Protein AF-A0A2U1T893-F1 (afdb_monomer_lite)

Secondary structure (DSSP, 8-state):
----GGGS-HHHHHHHHHHHHHHHHHHHHHHHHHHHHH---SSHHHHHHHHHHGGGSHHHHHHHHHHHHHHHHHIIIIIHHH----HHHHHHHHHHHHHHHHHHHHHHHHHHSTT-GGG--STHHHHTHHHHHHHHHHHHH-HHHHHHHHHHHHHHHHHHHHHHHHHHHHH-SS-HHHHHB------HHHHHHHHHHHHHHHHHHHHSGGGGGT---SSSSHHHHHHHGGG-HHHHHHHHHHHHHHHHHHHHHHHHS---HHHHHHHHHHHHHHHHHHHHHHHHHHH--PBPHHHHHHHHHHHHHHHHHHHHH-HHHHHHHHHHHHHHHHHHHHHHHHTTS-----

Foldseek 3Di:
DLDQLQPDDLVRNLLLLLLLLQLLLLQLVVQVVCCVVPVAHQLHSRLSSLLLSCVSPVVLSVLLQVLLVVLLCCCVVPVVVVDDDDLVVLLLSLLLSQLVSLVVVVVCCVVPPPPPPSSQPQSLLVSSRSSSSNNSSCVPPNDCSNVVCSVPSSVVSSVVSNVVSVVCVVVDVDRLSSQAADADDAPSVLSSVLQSLLLVLQCCCCVNPVVVVNAHALDSRLLSVCQQCVVPPLLNVLLVVLLCVLLVVLLVVCVVDPDDDSSSLSSSLVSLQVSSSVSSVVSCVVPVDHDHSSNVSVSSNSSSSNSVCCVPPNCVRHVVSNVSSNVSSNVVSCVVCVVVPDDRHD

Structure (mmCIF, N/CA/C/O backbone):
data_AF-A0A2U1T893-F1
#
_entry.id   AF-A0A2U1T893-F1
#
loop_
_atom_site.group_PDB
_atom_site.id
_atom_site.type_symbol
_atom_site.label_atom_id
_atom_site.label_alt_id
_atom_site.label_comp_id
_atom_site.label_asym_id
_atom_site.label_entity_id
_atom_site.label_seq_id
_atom_site.pdbx_PDB_ins_code
_atom_site.Cartn_x
_atom_site.Cartn_y
_atom_site.Cartn_z
_atom_site.occupancy
_atom_site.B_iso_or_equiv
_atom_site.auth_seq_id
_atom_site.auth_comp_id
_atom_site.auth_asym_id
_atom_site.auth_atom_id
_atom_site.pdbx_PDB_model_num
ATOM 1 N N . MET A 1 1 ? 3.110 20.031 -15.550 1.00 35.84 1 MET A N 1
ATOM 2 C CA . MET A 1 1 ? 3.215 19.169 -16.741 1.00 35.84 1 MET A CA 1
ATOM 3 C C . MET A 1 1 ? 2.897 17.770 -16.254 1.00 35.84 1 MET A C 1
ATOM 5 O O . MET A 1 1 ? 3.671 17.250 -15.463 1.00 35.84 1 MET A O 1
ATOM 9 N N . ILE A 1 2 ? 1.697 17.259 -16.534 1.00 46.16 2 ILE A N 1
ATOM 10 C CA . ILE A 1 2 ? 1.310 15.922 -16.075 1.00 46.16 2 ILE A CA 1
ATOM 11 C C . ILE A 1 2 ? 1.803 14.967 -17.154 1.00 46.16 2 ILE A C 1
ATOM 13 O O . ILE A 1 2 ? 1.270 14.978 -18.256 1.00 46.16 2 ILE A O 1
ATOM 17 N N . VAL A 1 3 ? 2.904 14.273 -16.882 1.00 54.03 3 VAL A N 1
ATOM 18 C CA . VAL A 1 3 ? 3.525 13.376 -17.857 1.00 54.03 3 VAL A CA 1
ATOM 19 C C . VAL A 1 3 ? 2.802 12.040 -17.784 1.00 54.03 3 VAL A C 1
ATOM 21 O O . VAL A 1 3 ? 2.715 11.456 -16.702 1.00 54.03 3 VAL A O 1
ATOM 24 N N . ASN A 1 4 ? 2.261 11.582 -18.911 1.00 63.16 4 ASN A N 1
ATOM 25 C CA . ASN A 1 4 ? 1.720 10.238 -19.017 1.00 63.16 4 ASN A CA 1
ATOM 26 C C . ASN A 1 4 ? 2.896 9.244 -18.952 1.00 63.16 4 ASN A C 1
ATOM 28 O O . ASN A 1 4 ? 3.805 9.340 -19.780 1.00 63.16 4 ASN A O 1
ATOM 32 N N . PRO A 1 5 ? 2.929 8.304 -17.991 1.00 60.44 5 PRO A N 1
ATOM 33 C CA . PRO A 1 5 ? 4.044 7.373 -17.872 1.00 60.44 5 PRO A CA 1
ATOM 34 C C . PRO A 1 5 ? 4.216 6.455 -19.089 1.00 60.44 5 PRO A C 1
ATOM 36 O O . PRO A 1 5 ? 5.311 5.937 -19.287 1.00 60.44 5 PRO A O 1
ATOM 39 N N . ALA A 1 6 ? 3.184 6.300 -19.926 1.00 62.31 6 ALA A N 1
ATOM 40 C CA . ALA A 1 6 ? 3.270 5.576 -21.194 1.00 62.31 6 ALA A CA 1
ATOM 41 C C . ALA A 1 6 ? 4.073 6.317 -22.285 1.00 62.31 6 ALA A C 1
ATOM 43 O O . ALA A 1 6 ? 4.444 5.708 -23.283 1.00 62.31 6 ALA A O 1
ATOM 44 N N . GLU A 1 7 ? 4.347 7.613 -22.108 1.00 68.50 7 GLU A N 1
ATOM 45 C CA . GLU A 1 7 ? 5.098 8.450 -23.059 1.00 68.50 7 GLU A CA 1
ATOM 46 C C . GLU A 1 7 ? 6.558 8.685 -22.626 1.00 68.50 7 GLU A C 1
ATOM 48 O O . GLU A 1 7 ? 7.309 9.388 -23.304 1.00 68.50 7 GLU A O 1
ATOM 53 N N . LEU A 1 8 ? 6.973 8.121 -21.486 1.00 73.31 8 LEU A N 1
ATOM 54 C CA . LEU A 1 8 ? 8.327 8.277 -20.954 1.00 73.31 8 LEU A CA 1
ATOM 55 C C . LEU A 1 8 ? 9.337 7.445 -21.754 1.00 73.31 8 LEU A C 1
ATOM 57 O O . LEU A 1 8 ? 9.075 6.293 -22.103 1.00 73.31 8 LEU A O 1
ATOM 61 N N . SER A 1 9 ? 10.537 7.991 -21.983 1.00 78.94 9 SER A N 1
ATOM 62 C CA . SER A 1 9 ? 11.650 7.181 -22.497 1.00 78.94 9 SER A CA 1
ATOM 63 C C . SER A 1 9 ? 12.040 6.095 -21.479 1.00 78.94 9 SER A C 1
ATOM 65 O O . SER A 1 9 ? 11.850 6.310 -20.279 1.00 78.94 9 SER A O 1
ATOM 67 N N . PRO A 1 10 ? 12.652 4.966 -21.892 1.00 78.25 10 PRO A N 1
ATOM 68 C CA . PRO A 1 10 ? 13.025 3.883 -20.969 1.00 78.25 10 PRO A CA 1
ATOM 69 C C . PRO A 1 10 ? 13.832 4.355 -19.749 1.00 78.25 10 PRO A C 1
ATOM 71 O O . PRO A 1 10 ? 13.540 3.974 -18.620 1.00 78.25 10 PRO A O 1
ATOM 74 N N . SER A 1 11 ? 14.773 5.281 -19.950 1.00 80.12 11 SER A N 1
ATOM 75 C CA . SER A 1 11 ? 15.561 5.892 -18.870 1.00 80.12 11 SER A CA 1
ATOM 76 C C . SER A 1 11 ? 14.739 6.774 -17.923 1.00 80.12 11 SER A C 1
ATOM 78 O O . SER A 1 11 ? 14.929 6.752 -16.707 1.00 80.12 11 SER A O 1
ATOM 80 N N . GLN A 1 12 ? 13.787 7.545 -18.455 1.00 83.19 12 GLN A N 1
ATOM 81 C CA . GLN A 1 12 ? 12.889 8.365 -17.642 1.00 83.19 12 GLN A CA 1
ATOM 82 C C . GLN A 1 12 ? 11.895 7.498 -16.861 1.00 83.19 12 GLN A C 1
ATOM 84 O O . GLN A 1 12 ? 11.561 7.821 -15.720 1.00 83.19 12 GLN A O 1
ATOM 89 N N . TYR A 1 13 ? 11.448 6.391 -17.454 1.00 82.81 13 TYR A N 1
ATOM 90 C CA . TYR A 1 13 ? 10.587 5.415 -16.798 1.00 82.81 13 TYR A CA 1
ATOM 91 C C . TYR A 1 13 ? 11.327 4.673 -15.678 1.00 82.81 13 TYR A C 1
ATOM 93 O O . TYR A 1 13 ? 10.812 4.595 -14.563 1.00 82.81 13 TYR A O 1
ATOM 101 N N . GLY A 1 14 ? 12.566 4.228 -15.920 1.00 84.50 14 GLY A N 1
ATOM 102 C CA . GLY A 1 14 ? 13.425 3.633 -14.893 1.00 84.50 14 GLY A CA 1
ATOM 103 C C . GLY A 1 14 ? 13.607 4.562 -13.688 1.00 84.50 14 GLY A C 1
ATOM 104 O O . GLY A 1 14 ? 13.336 4.165 -12.553 1.00 84.50 14 GLY A O 1
ATOM 105 N N . PHE A 1 15 ? 13.933 5.837 -13.935 1.00 87.62 15 PHE A N 1
ATOM 106 C CA . PHE A 1 15 ? 14.014 6.855 -12.880 1.00 87.62 15 PHE A CA 1
ATOM 107 C C . PHE A 1 15 ? 12.692 7.016 -12.113 1.00 87.62 15 PHE A C 1
ATOM 109 O O . PHE A 1 15 ? 12.684 7.106 -10.884 1.00 87.62 15 PHE A O 1
ATOM 116 N N . PHE A 1 16 ? 11.561 7.049 -12.823 1.00 86.25 16 PHE A N 1
ATOM 117 C CA . PHE A 1 16 ? 10.240 7.170 -12.211 1.00 86.25 16 PHE A CA 1
ATOM 118 C C . PHE A 1 16 ? 9.927 5.988 -11.281 1.00 86.25 16 PHE A C 1
ATOM 120 O O . PHE A 1 16 ? 9.479 6.197 -10.151 1.00 86.25 16 PHE A O 1
ATOM 127 N N . VAL A 1 17 ? 10.213 4.758 -11.709 1.00 86.69 17 VAL A N 1
ATOM 128 C CA . VAL A 1 17 ? 9.981 3.544 -10.911 1.00 86.69 17 VAL A CA 1
ATOM 129 C C . VAL A 1 17 ? 10.897 3.493 -9.683 1.00 86.69 17 VAL A C 1
ATOM 131 O O . VAL A 1 17 ? 10.440 3.166 -8.583 1.00 86.69 17 VAL A O 1
ATOM 134 N N . GLU A 1 18 ? 12.171 3.864 -9.819 1.00 89.25 18 GLU A N 1
ATOM 135 C CA . GLU A 1 18 ? 13.095 3.980 -8.680 1.00 89.25 18 GLU A CA 1
ATOM 136 C C . GLU A 1 18 ? 12.627 5.028 -7.671 1.00 89.25 18 GLU A C 1
ATOM 138 O O . GLU A 1 18 ? 12.637 4.779 -6.459 1.00 89.25 18 GLU A O 1
ATOM 143 N N . TYR A 1 19 ? 12.152 6.172 -8.166 1.00 90.56 19 TYR A N 1
ATOM 144 C CA . TYR A 1 19 ? 11.556 7.206 -7.334 1.00 90.56 19 TYR A CA 1
ATOM 145 C C . TYR A 1 19 ? 10.337 6.676 -6.569 1.00 90.56 19 TYR A C 1
ATOM 147 O O . TYR A 1 19 ? 10.262 6.891 -5.358 1.00 90.56 19 TYR A O 1
ATOM 155 N N . LEU A 1 20 ? 9.415 5.951 -7.217 1.00 89.56 20 LEU A N 1
ATOM 156 C CA . LEU A 1 20 ? 8.226 5.397 -6.555 1.00 89.56 20 LEU A CA 1
ATOM 157 C C . LEU A 1 20 ? 8.596 4.457 -5.399 1.00 89.56 20 LEU A C 1
ATOM 159 O O . LEU A 1 20 ? 8.091 4.623 -4.283 1.00 89.56 20 LEU A O 1
ATOM 163 N N . HIS A 1 21 ? 9.495 3.498 -5.643 1.00 91.19 21 HIS A N 1
ATOM 164 C CA . HIS A 1 21 ? 9.940 2.550 -4.618 1.00 91.19 21 HIS A CA 1
ATOM 165 C C . HIS A 1 21 ? 10.684 3.260 -3.476 1.00 91.19 21 HIS A C 1
ATOM 167 O O . HIS A 1 21 ? 10.410 3.004 -2.299 1.00 91.19 21 HIS A O 1
ATOM 173 N N . THR A 1 22 ? 11.572 4.200 -3.805 1.00 93.06 22 THR A N 1
ATOM 174 C CA . THR A 1 22 ? 12.353 4.958 -2.816 1.00 93.06 22 THR A CA 1
ATOM 175 C C . THR A 1 22 ? 11.458 5.865 -1.973 1.00 93.06 22 THR A C 1
ATOM 177 O O . THR A 1 22 ? 11.576 5.879 -0.745 1.00 93.06 22 THR A O 1
ATOM 180 N N . ALA A 1 23 ? 10.523 6.583 -2.603 1.00 93.50 23 ALA A N 1
ATOM 181 C CA . ALA A 1 23 ? 9.548 7.440 -1.931 1.00 93.50 23 ALA A CA 1
ATOM 182 C C . ALA A 1 23 ? 8.687 6.635 -0.969 1.00 93.50 23 ALA A C 1
ATOM 184 O O . ALA A 1 23 ? 8.543 7.019 0.193 1.00 93.50 23 ALA A O 1
ATOM 185 N N . PHE A 1 24 ? 8.186 5.485 -1.417 1.00 93.50 24 PHE A N 1
ATOM 186 C CA . PHE A 1 24 ? 7.403 4.600 -0.575 1.00 93.50 24 PHE A CA 1
ATOM 187 C C . PHE A 1 24 ? 8.192 4.108 0.646 1.00 93.50 24 PHE A C 1
ATOM 189 O O . PHE A 1 24 ? 7.724 4.263 1.778 1.00 93.50 24 PHE A O 1
ATOM 196 N N . LEU A 1 25 ? 9.388 3.542 0.447 1.00 94.94 25 LEU A N 1
ATOM 197 C CA . LEU A 1 25 ? 10.199 2.985 1.535 1.00 94.94 25 LEU A CA 1
ATOM 198 C C . LEU A 1 25 ? 10.610 4.057 2.548 1.00 94.94 25 LEU A C 1
ATOM 200 O O . LEU A 1 25 ? 10.455 3.861 3.760 1.00 94.94 25 LEU A O 1
ATOM 204 N N . LEU A 1 26 ? 11.077 5.211 2.063 1.00 96.25 26 LEU A N 1
ATOM 205 C CA . LEU A 1 26 ? 11.479 6.327 2.914 1.00 96.25 26 LEU A CA 1
ATOM 206 C C . LEU A 1 26 ? 10.290 6.867 3.719 1.00 96.25 26 LEU A C 1
ATOM 208 O O . LEU A 1 26 ? 10.409 7.104 4.922 1.00 96.25 26 LEU A O 1
ATOM 212 N N . ALA A 1 27 ? 9.121 7.001 3.094 1.00 95.38 27 ALA A N 1
ATOM 213 C CA . ALA A 1 27 ? 7.900 7.436 3.763 1.00 95.38 27 ALA A CA 1
ATOM 214 C C . ALA A 1 27 ? 7.382 6.420 4.792 1.00 95.38 27 ALA A C 1
ATOM 216 O O . ALA A 1 27 ? 6.948 6.825 5.874 1.00 95.38 27 ALA A O 1
ATOM 217 N N . VAL A 1 28 ? 7.462 5.112 4.517 1.00 94.50 28 VAL A N 1
ATOM 218 C CA . VAL A 1 28 ? 7.137 4.062 5.501 1.00 94.50 28 VAL A CA 1
ATOM 219 C C . VAL A 1 28 ? 8.072 4.154 6.710 1.00 94.50 28 VAL A C 1
ATOM 221 O O . VAL A 1 28 ? 7.603 4.054 7.850 1.00 94.50 28 VAL A O 1
ATOM 224 N N . LEU A 1 29 ? 9.366 4.403 6.485 1.00 95.50 29 LEU A N 1
ATOM 225 C CA . LEU A 1 29 ? 10.358 4.574 7.548 1.00 95.50 29 LEU A CA 1
ATOM 226 C C . LEU A 1 29 ? 10.121 5.855 8.363 1.00 95.50 29 LEU A C 1
ATOM 228 O O . LEU A 1 29 ? 10.123 5.810 9.593 1.00 95.50 29 LEU A O 1
ATOM 232 N N . ILE A 1 30 ? 9.848 6.990 7.717 1.00 95.69 30 ILE A N 1
ATOM 233 C CA . ILE A 1 30 ? 9.482 8.240 8.405 1.00 95.69 30 ILE A CA 1
ATOM 234 C C . ILE A 1 30 ? 8.186 8.040 9.207 1.00 95.69 30 ILE A C 1
ATOM 236 O O . ILE A 1 30 ? 8.117 8.409 10.382 1.00 95.69 30 ILE A O 1
ATOM 240 N N . GLY A 1 31 ? 7.191 7.382 8.604 1.00 94.62 31 GLY A N 1
ATOM 241 C CA . GLY A 1 31 ? 5.944 6.948 9.236 1.00 94.62 31 GLY A CA 1
ATOM 242 C C . GLY A 1 31 ? 6.160 6.150 10.507 1.00 94.62 31 GLY A C 1
ATOM 243 O O . GLY A 1 31 ? 5.548 6.419 11.546 1.00 94.62 31 GLY A O 1
ATOM 244 N N . TYR A 1 32 ? 7.074 5.194 10.436 1.00 94.50 32 TYR A N 1
ATOM 245 C CA . TYR A 1 32 ? 7.470 4.387 11.571 1.00 94.50 32 TYR A CA 1
ATOM 246 C C . TYR A 1 32 ? 8.141 5.191 12.680 1.00 94.50 32 TYR A C 1
ATOM 248 O O . TYR A 1 32 ? 7.717 5.117 13.835 1.00 94.50 32 TYR A O 1
ATOM 256 N N . LEU A 1 33 ? 9.181 5.955 12.341 1.00 94.50 33 LEU A N 1
ATOM 257 C CA . LEU A 1 33 ? 9.960 6.719 13.312 1.00 94.50 33 LEU A CA 1
ATOM 258 C C . LEU A 1 33 ? 9.081 7.746 14.028 1.00 94.50 33 LEU A C 1
ATOM 260 O O . LEU A 1 33 ? 9.185 7.911 15.247 1.00 94.50 33 LEU A O 1
ATOM 264 N N . TYR A 1 34 ? 8.168 8.383 13.292 1.00 95.06 34 TYR A N 1
ATOM 265 C CA . TYR A 1 34 ? 7.173 9.279 13.864 1.00 95.06 34 TYR A CA 1
ATOM 266 C C . TYR A 1 34 ? 6.244 8.550 14.839 1.00 95.06 34 TYR A C 1
ATOM 268 O O . TYR A 1 34 ? 6.063 9.009 15.971 1.00 95.06 34 TYR A O 1
ATOM 276 N N . PHE A 1 35 ? 5.705 7.390 14.448 1.00 93.75 35 PHE A N 1
ATOM 277 C CA . PHE A 1 35 ? 4.857 6.586 15.326 1.00 93.75 35 PHE A CA 1
ATOM 278 C C . PHE A 1 35 ? 5.594 6.136 16.591 1.00 93.75 35 PHE A C 1
ATOM 280 O O . PHE A 1 35 ? 5.021 6.190 17.675 1.00 93.75 35 PHE A O 1
ATOM 287 N N . ARG A 1 36 ? 6.860 5.727 16.482 1.00 92.50 36 ARG A N 1
ATOM 288 C CA . ARG A 1 36 ? 7.647 5.275 17.636 1.00 92.50 36 ARG A CA 1
ATOM 289 C C . ARG A 1 36 ? 7.859 6.386 18.668 1.00 92.50 36 ARG A C 1
ATOM 291 O O . ARG A 1 36 ? 7.957 6.090 19.852 1.00 92.50 36 ARG A O 1
ATOM 298 N N . ARG A 1 37 ? 7.917 7.648 18.231 1.00 93.75 37 ARG A N 1
ATOM 299 C CA . ARG A 1 37 ? 8.089 8.811 19.118 1.00 93.75 37 ARG A CA 1
ATOM 300 C C . ARG A 1 37 ? 6.780 9.370 19.664 1.00 93.75 37 ARG A C 1
ATOM 302 O O . ARG A 1 37 ? 6.744 9.825 20.798 1.00 93.75 37 ARG A O 1
ATOM 309 N N . THR A 1 38 ? 5.728 9.391 18.851 1.00 92.69 38 THR A N 1
ATOM 310 C CA . THR A 1 38 ? 4.484 10.116 19.174 1.00 92.69 38 THR A CA 1
ATOM 311 C C . THR A 1 38 ? 3.302 9.204 19.478 1.00 92.69 38 THR A C 1
ATOM 313 O O . THR A 1 38 ? 2.263 9.682 19.923 1.00 92.69 38 THR A O 1
ATOM 316 N N . HIS A 1 39 ? 3.423 7.904 19.198 1.00 90.50 39 HIS A N 1
ATOM 317 C CA . HIS A 1 39 ? 2.334 6.922 19.192 1.00 90.50 39 HIS A CA 1
ATOM 318 C C . HIS A 1 39 ? 1.155 7.275 18.265 1.00 90.50 39 HIS A C 1
ATOM 320 O O . HIS A 1 39 ? 0.125 6.598 18.277 1.00 90.50 39 HIS A O 1
ATOM 326 N N . VAL A 1 40 ? 1.316 8.277 17.395 1.00 90.69 40 VAL A N 1
ATOM 327 C CA . VAL A 1 40 ? 0.326 8.704 16.402 1.00 90.69 40 VAL A CA 1
ATOM 328 C C . VAL A 1 40 ? 0.622 8.035 15.063 1.00 90.69 40 VAL A C 1
ATOM 330 O O . VAL A 1 40 ? 1.768 7.935 14.629 1.00 90.69 40 VAL A O 1
ATOM 333 N N . SER A 1 41 ? -0.422 7.534 14.402 1.00 89.31 41 SER A N 1
ATOM 334 C CA . SER A 1 41 ? -0.301 6.732 13.183 1.00 89.31 41 SER A CA 1
ATOM 335 C C . SER A 1 41 ? -1.137 7.320 12.052 1.00 89.31 41 SER A C 1
ATOM 337 O O . SER A 1 41 ? -2.317 6.971 11.927 1.00 89.31 41 SER A O 1
ATOM 339 N N . PRO A 1 42 ? -0.578 8.209 11.221 1.00 87.44 42 PRO A N 1
ATOM 340 C CA . PRO A 1 42 ? -1.338 8.873 10.171 1.00 87.44 42 PRO A CA 1
ATOM 341 C C . PRO A 1 42 ? -1.678 7.917 9.014 1.00 87.44 42 PRO A C 1
ATOM 343 O O . PRO A 1 42 ? -0.844 7.655 8.161 1.00 87.44 42 PRO A O 1
ATOM 346 N N . GLY A 1 43 ? -2.876 7.321 9.022 1.00 79.12 43 GLY A N 1
ATOM 347 C CA . GLY A 1 43 ? -3.300 6.307 8.042 1.00 79.12 43 GLY A CA 1
ATOM 348 C C . GLY A 1 43 ? -2.523 4.982 8.089 1.00 79.12 43 GLY A C 1
ATOM 349 O O . GLY A 1 43 ? -2.685 4.141 7.215 1.00 79.12 43 GLY A O 1
ATOM 350 N N . GLY A 1 44 ? -1.665 4.779 9.094 1.00 84.75 44 GLY A N 1
ATOM 351 C CA . GLY A 1 44 ? -0.683 3.687 9.088 1.00 84.75 44 GLY A CA 1
ATOM 352 C C . GLY A 1 44 ? 0.563 4.037 8.269 1.00 84.75 44 GLY A C 1
ATOM 353 O O . GLY A 1 44 ? 0.532 4.932 7.433 1.00 84.75 44 GLY A O 1
ATOM 354 N N . SER A 1 45 ? 1.676 3.332 8.500 1.00 86.50 45 SER A N 1
ATOM 355 C CA . SER A 1 45 ? 2.939 3.624 7.798 1.00 86.50 45 SER A CA 1
AT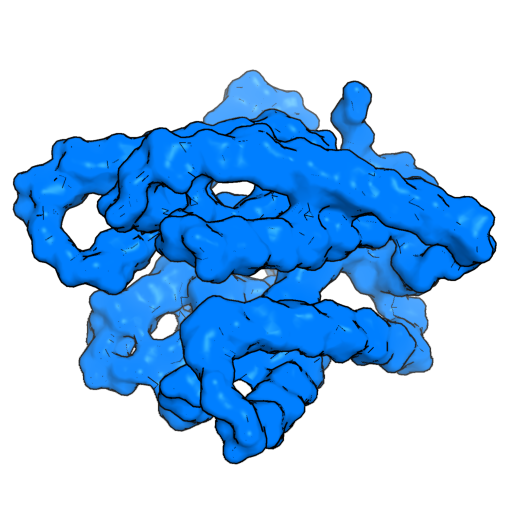OM 356 C C . SER A 1 45 ? 2.810 3.475 6.275 1.00 86.50 45 SER A C 1
ATOM 358 O O . SER A 1 45 ? 3.448 4.215 5.536 1.00 86.50 45 SER A O 1
ATOM 360 N N . LEU A 1 46 ? 1.929 2.578 5.811 1.00 90.06 46 LEU A N 1
ATOM 361 C CA . LEU A 1 46 ? 1.639 2.385 4.389 1.00 90.06 46 LEU A CA 1
ATOM 362 C C . LEU A 1 46 ? 0.978 3.602 3.740 1.00 90.06 46 LEU A C 1
ATOM 364 O O . LEU A 1 46 ? 1.349 3.947 2.627 1.00 90.06 46 LEU A O 1
ATOM 368 N N . ALA A 1 47 ? 0.016 4.256 4.402 1.00 91.25 47 ALA A N 1
ATOM 369 C CA . ALA A 1 47 ? -0.674 5.401 3.804 1.00 91.25 47 ALA A CA 1
ATOM 370 C C . ALA A 1 47 ? 0.301 6.541 3.501 1.00 91.25 47 ALA A C 1
ATOM 372 O O . ALA A 1 47 ? 0.246 7.109 2.417 1.00 91.25 47 ALA A O 1
ATOM 373 N N . VAL A 1 48 ? 1.235 6.825 4.417 1.00 93.62 48 VAL A N 1
ATOM 374 C CA . VAL A 1 48 ? 2.311 7.799 4.169 1.00 93.62 48 VAL A CA 1
ATOM 375 C C . VAL A 1 48 ? 3.161 7.359 2.973 1.00 93.62 48 VAL A C 1
ATOM 377 O O . VAL A 1 48 ? 3.416 8.171 2.091 1.00 93.62 48 VAL A O 1
ATOM 380 N N . GLY A 1 49 ? 3.526 6.072 2.921 1.00 92.38 49 GLY A N 1
ATOM 381 C CA . GLY A 1 49 ? 4.212 5.431 1.795 1.00 92.38 49 GLY A CA 1
ATOM 382 C C . GLY A 1 49 ? 3.578 5.745 0.444 1.00 92.38 49 GLY A C 1
ATOM 383 O O . GLY A 1 49 ? 4.201 6.345 -0.429 1.00 92.38 49 GLY A O 1
ATOM 384 N N . TYR A 1 50 ? 2.311 5.371 0.294 1.00 90.50 50 TYR A N 1
ATOM 385 C CA . TYR A 1 50 ? 1.586 5.506 -0.967 1.00 90.50 50 TYR A CA 1
ATOM 386 C C . TYR A 1 50 ? 1.272 6.953 -1.339 1.00 90.50 50 TYR A C 1
ATOM 388 O O . TYR A 1 50 ? 1.369 7.306 -2.509 1.00 90.50 50 TYR A O 1
ATOM 396 N N . LEU A 1 51 ? 0.935 7.807 -0.368 1.00 91.75 51 LEU A N 1
ATOM 397 C CA . LEU A 1 51 ? 0.689 9.226 -0.643 1.00 91.75 51 LEU A CA 1
ATOM 398 C C . LEU A 1 51 ? 1.979 9.960 -1.029 1.00 91.75 51 LEU A C 1
ATOM 400 O O . LEU A 1 51 ? 1.923 10.889 -1.826 1.00 91.75 51 LEU A O 1
ATOM 404 N N . SER A 1 52 ? 3.132 9.543 -0.494 1.00 92.38 52 SER A N 1
ATOM 405 C CA . SER A 1 52 ? 4.433 10.079 -0.901 1.00 92.38 52 SER A CA 1
ATOM 406 C C . SER A 1 52 ? 4.825 9.626 -2.302 1.00 92.38 52 SER A C 1
ATOM 408 O O . SER A 1 52 ? 5.201 10.467 -3.110 1.00 92.38 52 SER A O 1
ATOM 410 N N . ALA A 1 53 ? 4.698 8.334 -2.615 1.00 89.38 53 ALA A N 1
ATOM 411 C CA . ALA A 1 53 ? 4.949 7.831 -3.967 1.00 89.38 53 ALA A CA 1
ATOM 412 C C . ALA A 1 53 ? 3.991 8.467 -4.993 1.00 89.38 53 ALA A C 1
ATOM 414 O O . ALA A 1 53 ? 4.383 8.803 -6.106 1.00 89.38 53 ALA A O 1
ATOM 415 N N . GLY A 1 54 ? 2.741 8.713 -4.594 1.00 86.12 54 GLY A N 1
ATOM 416 C CA . GLY A 1 54 ? 1.739 9.369 -5.428 1.00 86.12 54 GLY A CA 1
ATOM 417 C C . GLY A 1 54 ? 1.851 10.883 -5.538 1.00 86.12 54 GLY A C 1
ATOM 418 O O . GLY A 1 54 ? 1.090 11.463 -6.309 1.00 86.12 54 GLY A O 1
ATOM 419 N N . LEU A 1 55 ? 2.776 11.543 -4.830 1.00 87.94 55 LEU A N 1
ATOM 420 C CA . LEU A 1 55 ? 2.889 13.007 -4.869 1.00 87.94 55 LEU A CA 1
ATOM 421 C C . LEU A 1 55 ? 3.338 13.537 -6.240 1.00 87.94 55 LEU A C 1
ATOM 423 O O . LEU A 1 55 ? 3.126 14.711 -6.533 1.00 87.94 55 LEU A O 1
ATOM 427 N N . PHE A 1 56 ? 3.860 12.663 -7.106 1.00 79.50 56 PHE A N 1
ATOM 428 C CA . PHE A 1 56 ? 4.054 12.948 -8.530 1.00 79.50 56 PHE A CA 1
ATOM 429 C C . PHE A 1 56 ? 2.750 13.393 -9.225 1.00 79.50 56 PHE A C 1
ATOM 431 O O . PHE A 1 56 ? 2.771 14.245 -10.111 1.00 79.50 56 PHE A O 1
ATOM 438 N N . PHE A 1 57 ? 1.604 12.881 -8.759 1.00 79.06 57 PHE A N 1
ATOM 439 C CA . PHE A 1 57 ? 0.258 13.270 -9.178 1.00 79.06 57 PHE A CA 1
ATOM 440 C C . PHE A 1 57 ? -0.499 13.899 -7.993 1.00 79.06 57 PHE A C 1
ATOM 442 O O . PHE A 1 57 ? -1.343 13.254 -7.362 1.00 79.06 57 PHE A O 1
ATOM 449 N N . PRO A 1 58 ? -0.234 15.177 -7.660 1.00 83.00 58 PRO A N 1
ATOM 450 C CA . PRO A 1 58 ? -0.714 15.789 -6.419 1.00 83.00 58 PRO A CA 1
ATOM 451 C C . PRO A 1 58 ? -2.244 15.850 -6.325 1.00 83.00 58 PRO A C 1
ATOM 453 O O . PRO A 1 58 ? -2.795 15.740 -5.230 1.00 83.00 58 PRO A O 1
ATOM 456 N N . LEU A 1 59 ? -2.946 15.961 -7.458 1.00 81.00 59 LEU A N 1
ATOM 457 C CA . LEU A 1 59 ? -4.410 15.916 -7.492 1.00 81.00 59 LEU A CA 1
ATOM 458 C C . LEU A 1 59 ? -4.956 14.574 -6.984 1.00 81.00 59 LEU A C 1
ATOM 460 O O . LEU A 1 59 ? -5.921 14.571 -6.225 1.00 81.00 59 LEU A O 1
ATOM 464 N N . ASN A 1 60 ? -4.303 13.453 -7.304 1.00 78.00 60 ASN A N 1
ATOM 465 C CA . ASN A 1 60 ? -4.713 12.126 -6.834 1.00 78.00 60 ASN A CA 1
ATOM 466 C C . ASN A 1 60 ? -4.514 11.991 -5.318 1.00 78.00 60 ASN A C 1
ATOM 468 O O . ASN A 1 60 ? -5.361 11.428 -4.622 1.00 78.00 60 ASN A O 1
ATOM 472 N N . VAL A 1 61 ? -3.427 12.554 -4.781 1.00 86.50 61 VAL A N 1
ATOM 473 C CA . VAL A 1 61 ? -3.167 12.599 -3.331 1.00 86.50 61 VAL A CA 1
ATOM 474 C C . VAL A 1 61 ? -4.239 13.422 -2.617 1.00 86.50 61 VAL A C 1
ATOM 476 O O . VAL A 1 61 ? -4.813 12.961 -1.626 1.00 86.50 61 VAL A O 1
ATOM 479 N N . LEU A 1 62 ? -4.559 14.609 -3.140 1.00 87.44 62 LEU A N 1
ATOM 480 C CA . LEU A 1 62 ? -5.608 15.469 -2.589 1.00 87.44 62 LEU A CA 1
ATOM 481 C C . LEU A 1 62 ? -6.985 14.803 -2.661 1.00 87.44 62 LEU A C 1
ATOM 483 O O . LEU A 1 62 ? -7.704 14.805 -1.661 1.00 87.44 62 LEU A O 1
ATOM 487 N N . ALA A 1 63 ? -7.323 14.173 -3.789 1.00 84.19 63 ALA A N 1
ATOM 488 C CA . ALA A 1 63 ? -8.560 13.415 -3.947 1.00 84.19 63 ALA A CA 1
ATOM 489 C C . ALA A 1 63 ? -8.640 12.262 -2.936 1.00 84.19 63 ALA A C 1
ATOM 491 O O . ALA A 1 63 ? -9.648 12.118 -2.252 1.00 84.19 63 ALA A O 1
ATOM 492 N N . THR A 1 64 ? -7.558 11.502 -2.747 1.00 88.50 64 THR A N 1
ATOM 493 C CA . THR A 1 64 ? -7.488 10.398 -1.769 1.00 88.50 64 THR A CA 1
ATOM 494 C C . THR A 1 64 ? -7.745 10.887 -0.338 1.00 88.50 64 THR A C 1
ATOM 496 O O . THR A 1 64 ? -8.509 10.269 0.411 1.00 88.50 64 THR A O 1
ATOM 499 N N . ILE A 1 65 ? -7.146 12.019 0.053 1.00 91.56 65 ILE A N 1
ATOM 500 C CA . ILE A 1 65 ? -7.375 12.644 1.365 1.00 91.56 65 ILE A CA 1
ATOM 501 C C . ILE A 1 65 ? -8.819 13.162 1.475 1.00 91.56 65 ILE A C 1
ATOM 503 O O . ILE A 1 65 ? -9.465 12.956 2.505 1.00 91.56 65 ILE A O 1
ATOM 507 N N . GLY A 1 66 ? -9.349 13.780 0.417 1.00 90.62 66 GLY A N 1
ATOM 508 C CA . GLY A 1 66 ? -10.735 14.248 0.344 1.00 90.62 66 GLY A CA 1
ATOM 509 C C . GLY A 1 66 ? -11.747 13.111 0.502 1.00 90.62 66 GLY A C 1
ATOM 510 O O . GLY A 1 66 ? -12.629 13.186 1.355 1.00 90.62 66 GLY A O 1
ATOM 511 N N . ILE A 1 67 ? -11.564 12.010 -0.230 1.00 89.81 67 ILE A N 1
ATOM 512 C CA . ILE A 1 67 ? -12.371 10.784 -0.131 1.00 89.81 67 ILE A CA 1
ATOM 513 C C . ILE A 1 67 ? -12.325 10.222 1.295 1.00 89.81 67 ILE A C 1
ATOM 515 O O . ILE A 1 67 ? -13.358 9.817 1.838 1.00 89.81 67 ILE A O 1
ATOM 519 N N . ALA A 1 68 ? -11.155 10.225 1.941 1.00 91.88 68 ALA A N 1
ATOM 520 C CA . ALA A 1 68 ? -11.016 9.778 3.324 1.00 91.88 68 ALA A CA 1
ATOM 521 C C . ALA A 1 68 ? -11.792 10.665 4.314 1.00 91.88 68 ALA A C 1
ATOM 523 O O . ALA A 1 68 ? -12.394 10.150 5.261 1.00 91.88 68 ALA A O 1
ATOM 524 N N . LEU A 1 69 ? -11.790 11.987 4.102 1.00 93.69 69 LEU A N 1
ATOM 525 C CA . LEU A 1 69 ? -12.539 12.948 4.918 1.00 93.69 69 LEU A CA 1
ATOM 526 C C . LEU A 1 69 ? -14.047 12.791 4.726 1.00 93.69 69 LEU A C 1
ATOM 528 O O . LEU A 1 69 ? -14.774 12.720 5.715 1.00 93.69 69 LEU A O 1
ATOM 532 N N . ILE A 1 70 ? -14.509 12.658 3.481 1.00 91.38 70 ILE A N 1
ATOM 533 C CA . ILE A 1 70 ? -15.918 12.387 3.168 1.00 91.38 70 ILE A CA 1
ATOM 534 C C . ILE A 1 70 ? -16.349 11.073 3.826 1.00 91.38 70 ILE A C 1
ATOM 536 O O . ILE A 1 70 ? -17.357 11.037 4.529 1.00 91.38 70 ILE A O 1
ATOM 540 N N . SER A 1 71 ? -15.546 10.014 3.691 1.00 90.56 71 SER A N 1
ATOM 541 C CA . SER A 1 71 ? -15.804 8.723 4.342 1.00 90.56 71 SER A CA 1
ATOM 542 C C . SER A 1 71 ? -15.891 8.861 5.866 1.00 90.56 71 SER A C 1
ATOM 544 O O . SER A 1 71 ? -16.774 8.282 6.495 1.00 90.56 71 SER A O 1
ATOM 546 N N . PHE A 1 72 ? -15.016 9.668 6.475 1.00 92.19 72 PHE A N 1
ATOM 547 C CA . PHE A 1 72 ? -15.060 9.955 7.910 1.00 92.19 72 PHE A CA 1
ATOM 548 C C . PHE A 1 72 ? -16.342 10.686 8.323 1.00 92.19 72 PHE A C 1
ATOM 550 O O . PHE A 1 72 ? -16.982 10.271 9.289 1.00 92.19 72 PHE A O 1
ATOM 557 N N . VAL A 1 73 ? -16.755 11.714 7.576 1.00 92.50 73 VAL A N 1
ATOM 558 C CA . VAL A 1 73 ? -18.014 12.440 7.811 1.00 92.50 73 VAL A CA 1
ATOM 559 C C . VAL A 1 73 ? -19.205 11.484 7.707 1.00 92.50 73 VAL A C 1
ATOM 561 O O . VAL A 1 73 ? -20.038 11.446 8.611 1.00 92.50 73 VAL A O 1
ATOM 564 N N . VAL A 1 74 ? -19.258 10.647 6.670 1.00 89.62 74 VAL A N 1
ATOM 565 C CA . VAL A 1 74 ? -20.328 9.653 6.494 1.00 89.62 74 VAL A CA 1
ATOM 566 C C . VAL A 1 74 ? -20.388 8.690 7.681 1.00 89.62 74 VAL A C 1
ATOM 568 O O . VAL A 1 74 ? -21.458 8.469 8.247 1.00 89.62 74 VAL A O 1
ATOM 571 N N . ILE A 1 75 ? -19.252 8.150 8.123 1.00 87.94 75 ILE A N 1
ATOM 572 C CA . ILE A 1 75 ? -19.231 7.239 9.275 1.00 87.94 75 ILE A CA 1
ATOM 573 C C . ILE A 1 75 ? -19.690 7.949 10.547 1.00 87.94 75 ILE A C 1
ATOM 575 O O . ILE A 1 75 ? -20.504 7.398 11.290 1.00 87.94 75 ILE A O 1
ATOM 579 N N . HIS A 1 76 ? -19.190 9.156 10.802 1.00 85.94 76 HIS A N 1
ATOM 580 C CA . HIS A 1 76 ? -19.452 9.855 12.054 1.00 85.94 76 HIS A CA 1
ATOM 581 C C . HIS A 1 76 ? -20.899 10.347 12.161 1.00 85.94 76 HIS A C 1
ATOM 583 O O . HIS A 1 76 ? -21.527 10.187 13.206 1.00 85.94 76 HIS A O 1
ATOM 589 N N . PHE A 1 77 ? -21.446 10.901 11.078 1.00 88.44 77 PHE A N 1
ATOM 590 C CA . PHE A 1 77 ? -22.777 11.509 11.092 1.00 88.44 77 PHE A CA 1
ATOM 591 C C . PHE A 1 77 ? -23.906 10.549 10.708 1.00 88.44 77 PHE A C 1
ATOM 593 O O . PHE A 1 77 ? -25.042 10.770 11.131 1.00 88.44 77 PHE A O 1
ATOM 600 N N . VAL A 1 78 ? -23.619 9.484 9.951 1.00 87.25 78 VAL A N 1
ATOM 601 C CA . VAL A 1 78 ? -24.633 8.509 9.516 1.00 87.25 78 VAL A CA 1
ATOM 602 C C . VAL A 1 78 ? -24.504 7.210 10.303 1.00 87.25 78 VAL A C 1
ATOM 604 O O . VAL A 1 78 ? -25.414 6.841 11.042 1.00 87.25 78 VAL A O 1
ATOM 607 N N . VAL A 1 79 ? -23.366 6.518 10.192 1.00 83.62 79 VAL A N 1
ATOM 608 C CA . VAL A 1 79 ? -23.226 5.144 10.709 1.00 83.62 79 VAL A CA 1
ATOM 609 C C . VAL A 1 79 ? -23.254 5.107 12.234 1.00 83.62 79 VAL A C 1
ATOM 611 O O . VAL A 1 79 ? -24.065 4.381 12.809 1.00 83.62 79 VAL A O 1
ATOM 614 N N . LEU A 1 80 ? -22.408 5.906 12.892 1.00 83.88 80 LEU A N 1
ATOM 615 C CA . LEU A 1 80 ? -22.291 5.910 14.356 1.00 83.88 80 LEU A CA 1
ATOM 616 C C . LEU A 1 80 ? -23.554 6.429 15.057 1.00 83.88 80 LEU A C 1
ATOM 618 O O . LEU A 1 80 ? -23.768 6.116 16.226 1.00 83.88 80 LEU A O 1
ATOM 622 N N . LYS A 1 81 ? -24.403 7.183 14.347 1.00 85.00 81 LYS A N 1
ATOM 623 C CA . LYS A 1 81 ? -25.695 7.653 14.861 1.00 85.00 81 LYS A CA 1
ATOM 624 C C . LYS A 1 81 ? -26.760 6.554 14.860 1.00 85.00 81 LYS A C 1
ATOM 626 O O . LYS A 1 81 ? -27.652 6.576 15.701 1.00 85.00 81 LYS A O 1
ATOM 631 N N . ILE A 1 82 ? -26.670 5.606 13.927 1.00 86.44 82 ILE A N 1
ATOM 632 C CA . ILE A 1 82 ? -27.613 4.486 13.811 1.00 86.44 82 ILE A CA 1
ATOM 633 C C . ILE A 1 82 ? -27.195 3.339 14.734 1.00 86.44 82 ILE A C 1
ATOM 635 O O . ILE A 1 82 ? -28.035 2.731 15.395 1.00 86.44 82 ILE A O 1
ATOM 639 N N . TRP A 1 83 ? -25.900 3.018 14.776 1.00 83.81 83 TRP A N 1
ATOM 640 C CA . TRP A 1 83 ? -25.392 1.864 15.512 1.00 83.81 83 TRP A CA 1
ATOM 641 C C . TRP A 1 83 ? -23.926 2.055 15.913 1.00 83.81 83 TRP A C 1
ATOM 643 O O . TRP A 1 83 ? -23.158 2.651 15.167 1.00 83.81 83 TRP A O 1
ATOM 653 N N . LEU A 1 84 ? -23.526 1.510 17.069 1.00 81.50 84 LEU A N 1
ATOM 654 C CA . LEU A 1 84 ? -22.149 1.530 17.584 1.00 81.50 84 LEU A CA 1
ATOM 655 C C . LEU A 1 84 ? -21.439 0.195 17.275 1.00 81.50 84 LEU A C 1
ATOM 657 O O . LEU A 1 84 ? -21.590 -0.774 18.029 1.00 81.50 84 LEU A O 1
ATOM 661 N N . PRO A 1 85 ? -20.648 0.100 16.187 1.00 81.75 85 PRO A N 1
ATOM 662 C CA . PRO A 1 85 ? -19.961 -1.125 15.814 1.00 81.75 85 PRO A CA 1
ATOM 663 C C . PRO A 1 85 ? -18.749 -1.376 16.712 1.00 81.75 85 PRO A C 1
ATOM 665 O O . PRO A 1 85 ? -18.120 -0.455 17.228 1.00 81.75 85 PRO A O 1
ATOM 668 N N . ARG A 1 86 ? -18.317 -2.639 16.803 1.00 83.69 86 ARG A N 1
ATOM 669 C CA . ARG A 1 86 ? -17.000 -2.975 17.375 1.00 83.69 86 ARG A CA 1
ATOM 670 C C . ARG A 1 86 ? -15.874 -2.286 16.578 1.00 83.69 86 ARG A C 1
ATOM 672 O O . ARG A 1 86 ? -15.993 -2.199 15.355 1.00 83.69 86 ARG A O 1
ATOM 679 N N . PRO A 1 87 ? -14.730 -1.919 17.191 1.00 80.12 87 PRO A N 1
ATOM 680 C CA . PRO A 1 87 ? -13.656 -1.178 16.513 1.00 80.12 87 PRO A CA 1
ATOM 681 C C . PRO A 1 87 ? -13.155 -1.800 15.200 1.00 80.12 87 PRO A C 1
ATOM 683 O O . PRO A 1 87 ? -12.853 -1.086 14.248 1.00 80.12 87 PRO A O 1
ATOM 686 N N . ARG A 1 88 ? -13.099 -3.137 15.113 1.00 80.06 88 ARG A N 1
ATOM 687 C CA . ARG A 1 88 ? -12.708 -3.843 13.880 1.00 80.06 88 ARG A CA 1
ATOM 688 C C . ARG A 1 88 ? -13.745 -3.694 12.758 1.00 80.06 88 ARG A C 1
ATOM 690 O O . ARG A 1 88 ? -13.363 -3.557 11.602 1.00 80.06 88 ARG A O 1
ATOM 697 N N . ARG A 1 89 ? -15.035 -3.632 13.100 1.00 83.44 89 ARG A N 1
ATOM 698 C CA . ARG A 1 89 ? -16.119 -3.367 12.143 1.00 83.44 89 ARG A CA 1
ATOM 699 C C . ARG A 1 89 ? -16.118 -1.919 11.673 1.00 83.44 89 ARG A C 1
ATOM 701 O O . ARG A 1 89 ? -16.367 -1.690 10.501 1.00 83.44 89 ARG A O 1
ATOM 708 N N . ILE A 1 90 ? -15.769 -0.961 12.537 1.00 84.00 90 ILE A N 1
ATOM 709 C CA . ILE A 1 90 ? -15.602 0.447 12.128 1.00 84.00 90 ILE A CA 1
ATOM 710 C C . ILE A 1 90 ? -14.515 0.561 11.051 1.00 84.00 90 ILE A C 1
ATOM 712 O O . ILE A 1 90 ? -14.717 1.247 10.055 1.00 84.00 90 ILE A O 1
ATOM 716 N N . PHE A 1 91 ? -13.393 -0.154 11.207 1.00 83.69 91 PHE A N 1
ATOM 717 C CA . PHE A 1 91 ? -12.354 -0.211 10.174 1.00 83.69 91 PHE A CA 1
ATOM 718 C C . PHE A 1 91 ? -12.880 -0.793 8.855 1.00 83.69 91 PHE A C 1
ATOM 720 O O . PHE A 1 91 ? -12.660 -0.200 7.805 1.00 83.69 91 PHE A O 1
ATOM 727 N N . ALA A 1 92 ? -13.597 -1.921 8.906 1.00 84.62 92 ALA A N 1
ATOM 728 C CA . ALA A 1 92 ? -14.165 -2.552 7.714 1.00 84.62 92 ALA A CA 1
ATOM 729 C C . ALA A 1 92 ? -15.186 -1.647 7.001 1.00 84.62 92 ALA A C 1
ATOM 731 O O . ALA A 1 92 ? -15.141 -1.522 5.781 1.00 84.62 92 ALA A O 1
ATOM 732 N N . ILE A 1 93 ? -16.055 -0.967 7.756 1.00 85.88 93 ILE A N 1
ATOM 733 C CA . ILE A 1 93 ? -16.999 0.020 7.216 1.00 85.88 93 ILE A CA 1
ATOM 734 C C . ILE A 1 93 ? -16.236 1.182 6.582 1.00 85.88 93 ILE A C 1
ATOM 736 O O . ILE A 1 93 ? -16.566 1.568 5.470 1.00 85.88 93 ILE A O 1
ATOM 740 N N . GLY A 1 94 ? -15.190 1.689 7.242 1.00 85.44 94 GLY A N 1
ATOM 741 C CA . GLY A 1 94 ? -14.343 2.753 6.702 1.00 85.44 94 GLY A CA 1
ATOM 742 C C . GLY A 1 94 ? -13.661 2.380 5.394 1.00 85.44 94 GLY A C 1
ATOM 743 O O . GLY A 1 94 ? -13.620 3.181 4.461 1.00 85.44 94 GLY A O 1
ATOM 744 N N . LEU A 1 95 ? -13.180 1.143 5.305 1.00 85.38 95 LEU A N 1
ATOM 745 C CA . LEU A 1 95 ? -12.616 0.595 4.084 1.00 85.38 95 LEU A CA 1
ATOM 746 C C . LEU A 1 95 ? -13.679 0.504 2.979 1.00 85.38 95 LEU A C 1
ATOM 748 O O . LEU A 1 95 ? -13.450 1.018 1.891 1.00 85.38 95 LEU A O 1
ATOM 752 N N . PHE A 1 96 ? -14.860 -0.044 3.280 1.00 87.00 96 PHE A N 1
ATOM 753 C CA . PHE A 1 96 ? -15.982 -0.118 2.339 1.00 87.00 96 PHE A CA 1
ATOM 754 C C . PHE A 1 96 ? -16.434 1.264 1.843 1.00 87.00 96 PHE A C 1
ATOM 756 O O . PHE A 1 96 ? -16.581 1.466 0.640 1.00 87.00 96 PHE A O 1
ATOM 763 N N . THR A 1 97 ? -16.600 2.241 2.741 1.00 86.06 97 THR A N 1
ATOM 764 C CA . THR A 1 97 ? -16.956 3.616 2.360 1.00 86.06 97 THR A CA 1
ATOM 765 C C . THR A 1 97 ? -15.867 4.270 1.522 1.00 86.06 97 THR A C 1
ATOM 767 O O . THR A 1 97 ? -16.194 4.969 0.571 1.00 86.06 97 THR A O 1
ATOM 770 N N . GLY A 1 98 ? -14.590 4.009 1.822 1.00 84.50 98 GLY A N 1
ATOM 771 C CA . GLY A 1 98 ? -13.468 4.509 1.030 1.00 84.50 98 GLY A CA 1
ATOM 772 C C . GLY A 1 98 ? -13.485 3.964 -0.397 1.00 84.50 98 GLY A C 1
ATOM 773 O O . GLY A 1 98 ? -13.363 4.740 -1.340 1.00 84.50 98 GLY A O 1
ATOM 774 N N . VAL A 1 99 ? -13.719 2.657 -0.557 1.00 84.50 99 VAL A N 1
ATOM 775 C CA . VAL A 1 99 ? -13.877 2.013 -1.872 1.00 84.50 99 VAL A CA 1
ATOM 776 C C . VAL A 1 99 ? -15.057 2.610 -2.636 1.00 84.50 99 VAL A C 1
ATOM 778 O O . VAL A 1 99 ? -14.913 2.989 -3.793 1.00 84.50 99 VAL A O 1
ATOM 781 N N . PHE A 1 100 ? -16.214 2.726 -1.984 1.00 86.25 100 PHE A N 1
ATOM 782 C CA . PHE A 1 100 ? -17.432 3.238 -2.608 1.00 86.25 100 PHE A CA 1
ATOM 783 C C . PHE A 1 100 ? -17.292 4.706 -3.036 1.00 86.25 100 PHE A C 1
ATOM 785 O O . PHE A 1 100 ? -17.647 5.066 -4.153 1.00 86.25 100 PHE A O 1
ATOM 792 N N . MET A 1 101 ? -16.718 5.554 -2.181 1.00 84.38 101 MET A N 1
ATOM 793 C CA . MET A 1 101 ? -16.472 6.962 -2.506 1.00 84.38 101 MET A CA 1
ATOM 794 C C . MET A 1 101 ? -15.368 7.126 -3.557 1.00 84.38 101 MET A C 1
ATOM 796 O O . MET A 1 101 ? -15.459 8.022 -4.390 1.00 84.38 101 MET A O 1
ATOM 800 N N . GLY A 1 102 ? -14.359 6.249 -3.565 1.00 79.88 102 GLY A N 1
ATOM 801 C CA . GLY A 1 102 ? -13.360 6.188 -4.634 1.00 79.88 102 GLY A CA 1
ATOM 802 C C . GLY A 1 102 ? -13.972 5.803 -5.980 1.00 79.88 102 GLY A C 1
ATOM 803 O O . GLY A 1 102 ? -13.652 6.418 -6.990 1.00 79.88 102 GLY A O 1
ATOM 804 N N . PHE A 1 103 ? -14.912 4.856 -5.989 1.00 80.12 103 PHE A N 1
ATOM 805 C CA . PHE A 1 103 ? -15.664 4.503 -7.192 1.00 80.12 103 PHE A CA 1
ATOM 806 C C . PHE A 1 103 ? -16.498 5.685 -7.697 1.00 80.12 103 PHE A C 1
ATOM 808 O O . PHE A 1 103 ? -16.430 6.024 -8.874 1.00 80.12 103 PHE A O 1
ATOM 815 N N . LEU A 1 104 ? -17.231 6.363 -6.805 1.00 80.94 104 LEU A N 1
ATOM 816 C CA . LEU A 1 104 ? -17.985 7.567 -7.167 1.00 80.94 104 LEU A CA 1
ATOM 817 C C . LEU A 1 104 ? -17.077 8.663 -7.728 1.00 80.94 104 LEU A C 1
ATOM 819 O O . LEU A 1 104 ? -17.443 9.309 -8.703 1.00 80.94 104 LEU A O 1
ATOM 823 N N . TRP A 1 105 ? -15.892 8.856 -7.145 1.00 77.69 105 TRP A N 1
ATOM 824 C CA . TRP A 1 105 ? -14.906 9.798 -7.667 1.00 77.69 105 TRP A CA 1
ATOM 825 C C . TRP A 1 105 ? -14.487 9.451 -9.099 1.00 77.69 105 TRP A C 1
ATOM 827 O O . TRP A 1 105 ? -14.472 10.341 -9.943 1.00 77.69 105 TRP A O 1
ATOM 837 N N . LEU A 1 106 ? -14.218 8.176 -9.396 1.00 73.50 106 LEU A N 1
ATOM 838 C CA . LEU A 1 106 ? -13.889 7.743 -10.758 1.00 73.50 106 LEU A CA 1
ATOM 839 C C . LEU A 1 106 ? -15.025 8.038 -11.745 1.00 73.50 106 LEU A C 1
ATOM 841 O O . LEU A 1 106 ? -14.762 8.587 -12.808 1.00 73.50 106 LEU A O 1
ATOM 845 N N . VAL A 1 107 ? -16.277 7.756 -11.371 1.00 73.62 107 VAL A N 1
ATOM 846 C CA . VAL A 1 107 ? -17.457 8.057 -12.206 1.00 73.62 107 VAL A CA 1
ATOM 847 C C . VAL A 1 107 ? -17.614 9.564 -12.443 1.00 73.62 107 VAL A C 1
ATOM 849 O O . VAL A 1 107 ? -17.940 9.995 -13.545 1.00 73.62 107 VAL A O 1
ATOM 852 N N . VAL A 1 108 ? -17.379 10.382 -11.416 1.00 73.12 108 VAL A N 1
ATOM 853 C CA . VAL A 1 108 ? -17.479 11.846 -11.517 1.00 73.12 108 VAL A CA 1
ATOM 854 C C . VAL A 1 108 ? -16.382 12.417 -12.414 1.00 73.12 108 VAL A C 1
ATOM 856 O O . VAL A 1 108 ? -16.667 13.292 -13.227 1.00 73.12 108 VAL A O 1
ATOM 859 N N . VAL A 1 109 ? -15.145 11.931 -12.286 1.00 69.19 109 VAL A N 1
ATOM 860 C CA . VAL A 1 109 ? -14.033 12.354 -13.151 1.00 69.19 109 VAL A CA 1
ATOM 861 C C . VAL A 1 109 ? -14.299 11.949 -14.602 1.00 69.19 109 VAL A C 1
ATOM 863 O O . VAL A 1 109 ? -14.039 12.761 -15.484 1.00 69.19 109 VAL A O 1
ATOM 866 N N . ASP A 1 110 ? -14.897 10.774 -14.835 1.00 68.06 110 ASP A N 1
ATOM 867 C CA . ASP A 1 110 ? -15.313 10.331 -16.174 1.00 68.06 110 ASP A CA 1
ATOM 868 C C . ASP A 1 110 ? -16.313 11.272 -16.824 1.00 68.06 110 ASP A C 1
ATOM 870 O O . ASP A 1 110 ? -16.109 11.746 -17.938 1.00 68.06 110 ASP A O 1
ATOM 874 N N . GLY A 1 111 ? -17.376 11.595 -16.091 1.00 66.12 111 GLY A N 1
ATOM 875 C CA . GLY A 1 111 ? -18.452 12.421 -16.621 1.00 66.12 111 GLY A CA 1
ATOM 876 C C . GLY A 1 111 ? -18.118 13.910 -16.739 1.00 66.12 111 GLY A C 1
ATOM 877 O O . GLY A 1 111 ? -18.787 14.609 -17.495 1.00 66.12 111 GLY A O 1
ATOM 878 N N . LEU A 1 112 ? -17.144 14.425 -15.978 1.00 63.53 112 LEU A N 1
ATOM 879 C CA . LEU A 1 112 ? -16.838 15.863 -15.932 1.00 63.53 112 LEU A CA 1
ATOM 880 C C . LEU A 1 112 ? -15.565 16.260 -16.680 1.00 63.53 112 LEU A C 1
ATOM 882 O O . LEU A 1 112 ? -15.434 17.424 -17.057 1.00 63.53 112 LEU A O 1
ATOM 886 N N . VAL A 1 113 ? -14.609 15.344 -16.842 1.00 59.88 113 VAL A N 1
ATOM 887 C CA . VAL A 1 113 ? -13.279 15.651 -17.379 1.00 59.88 113 VAL A CA 1
ATOM 888 C C . VAL A 1 113 ? -12.924 14.611 -18.438 1.00 59.88 113 VAL A C 1
ATOM 890 O O . VAL A 1 113 ? -12.141 13.691 -18.196 1.00 59.88 113 VAL A O 1
ATOM 893 N N . GLU A 1 114 ? -13.529 14.761 -19.621 1.00 50.00 114 GLU A N 1
ATOM 894 C CA . GLU A 1 114 ? -13.253 13.924 -20.794 1.00 50.00 114 GLU A CA 1
ATOM 895 C C . GLU A 1 114 ? -11.729 13.697 -20.960 1.00 50.00 114 GLU A C 1
ATOM 897 O O . GLU A 1 114 ? -10.942 14.645 -20.952 1.00 50.00 114 GLU A O 1
ATOM 902 N N . ASN A 1 115 ? -11.308 12.433 -21.107 1.00 46.62 115 ASN A N 1
ATOM 903 C CA . ASN A 1 115 ? -9.937 11.999 -21.445 1.00 46.62 115 ASN A CA 1
ATOM 904 C C . ASN A 1 115 ? -8.807 12.164 -20.401 1.00 46.62 115 ASN A C 1
ATOM 906 O O . ASN A 1 115 ? -7.638 12.210 -20.777 1.00 46.62 115 ASN A O 1
ATOM 910 N N . THR A 1 116 ? -9.083 12.158 -19.091 1.00 49.00 116 THR A N 1
ATOM 911 C CA . THR A 1 116 ? -8.009 12.227 -18.059 1.00 49.00 116 THR A CA 1
ATOM 912 C C . THR A 1 116 ? -7.757 10.898 -17.312 1.00 49.00 116 THR A C 1
ATOM 914 O O . THR A 1 116 ? -7.140 10.875 -16.246 1.00 49.00 116 THR A O 1
ATOM 917 N N . PHE A 1 117 ? -8.207 9.755 -17.847 1.00 46.72 117 PHE A N 1
ATOM 918 C CA . PHE A 1 117 ? -8.046 8.442 -17.183 1.00 46.72 117 PHE A CA 1
ATOM 919 C C . PHE A 1 117 ? -6.617 7.912 -17.155 1.00 46.72 117 PHE A C 1
ATOM 921 O O . PHE A 1 117 ? -6.272 7.132 -16.267 1.00 46.72 117 PHE A O 1
ATOM 928 N N . GLU A 1 118 ? -5.766 8.365 -18.073 1.00 44.53 118 GLU A N 1
ATOM 929 C CA . GLU A 1 118 ? -4.386 7.882 -18.187 1.00 44.53 118 GLU A CA 1
ATOM 930 C C . GLU A 1 118 ? -3.477 8.374 -17.040 1.00 44.53 118 GLU A C 1
ATOM 932 O O . GLU A 1 118 ? -2.363 7.891 -16.873 1.00 44.53 118 GLU A O 1
ATOM 937 N N . ILE A 1 119 ? -3.960 9.287 -16.186 1.00 40.22 119 ILE A N 1
ATOM 938 C CA . ILE A 1 119 ? -3.199 9.877 -15.064 1.00 40.22 119 ILE A CA 1
ATOM 939 C C . ILE A 1 119 ? -3.271 9.003 -13.792 1.00 40.22 119 ILE A C 1
ATOM 941 O O . ILE A 1 119 ? -2.654 9.295 -12.764 1.00 40.22 119 ILE A O 1
ATOM 945 N N . VAL A 1 120 ? -4.019 7.899 -13.833 1.00 46.84 120 VAL A N 1
ATOM 946 C CA . VAL A 1 120 ? -4.281 7.039 -12.671 1.00 46.84 120 VAL A CA 1
ATOM 947 C C . VAL A 1 120 ? -3.581 5.682 -12.838 1.00 46.84 120 VAL A C 1
ATOM 949 O O . VAL A 1 120 ? -4.182 4.625 -12.708 1.00 46.84 120 VAL A O 1
ATOM 952 N N . THR A 1 121 ? -2.293 5.667 -13.160 1.00 46.62 121 THR A N 1
ATOM 953 C CA . THR A 1 121 ? -1.532 4.419 -13.366 1.00 46.62 121 THR A CA 1
ATOM 954 C C . THR A 1 121 ? -0.860 3.925 -12.075 1.00 46.62 121 THR A C 1
ATOM 956 O O . THR A 1 121 ? -0.270 4.709 -11.328 1.00 46.62 121 THR A O 1
ATOM 959 N N . GLY A 1 122 ? -0.958 2.616 -11.797 1.00 45.78 122 GLY A N 1
ATOM 960 C CA . GLY A 1 122 ? -0.247 1.870 -10.736 1.00 45.78 122 GLY A CA 1
ATOM 961 C C . GLY A 1 122 ? -0.724 2.088 -9.291 1.00 45.78 122 GLY A C 1
ATOM 962 O O . GLY A 1 122 ? -0.964 1.139 -8.544 1.00 45.78 122 GLY A O 1
ATOM 963 N N . LEU A 1 123 ? -0.944 3.341 -8.886 1.00 48.91 123 LEU A N 1
ATOM 964 C CA . LEU A 1 123 ? -1.345 3.702 -7.517 1.00 48.91 123 LEU A CA 1
ATOM 965 C C . LEU A 1 123 ? -2.842 3.515 -7.235 1.00 48.91 123 LEU A C 1
ATOM 967 O O . LEU A 1 123 ? -3.246 3.553 -6.073 1.00 48.91 123 LEU A O 1
ATOM 971 N N . ALA A 1 124 ? -3.663 3.287 -8.264 1.00 52.09 124 ALA A N 1
ATOM 972 C CA . ALA A 1 124 ? -5.112 3.104 -8.137 1.00 52.09 124 ALA A CA 1
ATOM 973 C C . ALA A 1 124 ? -5.474 1.956 -7.186 1.00 52.09 124 ALA A C 1
ATOM 975 O O . ALA A 1 124 ? -6.352 2.093 -6.335 1.00 52.09 124 ALA A O 1
ATOM 976 N N . LEU A 1 125 ? -4.729 0.853 -7.291 1.00 52.22 125 LEU A N 1
ATOM 977 C CA . LEU A 1 125 ? -4.914 -0.388 -6.541 1.00 52.22 125 LEU A CA 1
ATOM 978 C C . LEU A 1 125 ? -4.814 -0.171 -5.029 1.00 52.22 125 LEU A C 1
ATOM 980 O O . LEU A 1 125 ? -5.593 -0.713 -4.243 1.00 52.22 125 LEU A O 1
ATOM 984 N N . VAL A 1 126 ? -3.887 0.693 -4.615 1.00 58.84 126 VAL A N 1
ATOM 985 C CA . VAL A 1 126 ? -3.696 1.024 -3.202 1.00 58.84 126 VAL A CA 1
ATOM 986 C C . VAL A 1 126 ? -4.454 2.284 -2.799 1.00 58.84 126 VAL A C 1
ATOM 988 O O . VAL A 1 126 ? -4.878 2.405 -1.647 1.00 58.84 126 VAL A O 1
ATOM 991 N N . GLY A 1 127 ? -4.766 3.145 -3.765 1.00 63.97 127 GLY A N 1
ATOM 992 C CA . GLY A 1 127 ? -5.765 4.203 -3.654 1.00 63.97 127 GLY A CA 1
ATOM 993 C C . GLY A 1 127 ? -7.143 3.696 -3.213 1.00 63.97 127 GLY A C 1
ATOM 994 O O . GLY A 1 127 ? -7.893 4.465 -2.628 1.00 63.97 127 GLY A O 1
ATOM 995 N N . VAL A 1 128 ? -7.455 2.402 -3.370 1.00 72.44 128 VAL A N 1
ATOM 996 C CA . VAL A 1 128 ? -8.655 1.776 -2.776 1.00 72.44 128 VAL A CA 1
ATOM 997 C C . VAL A 1 128 ? -8.548 1.642 -1.250 1.00 72.44 128 VAL A C 1
ATOM 999 O O . VAL A 1 128 ? -9.512 1.877 -0.520 1.00 72.44 128 VAL A O 1
ATOM 1002 N N . ILE A 1 129 ? -7.373 1.265 -0.735 1.00 80.69 129 ILE A N 1
ATOM 1003 C CA . ILE A 1 129 ? -7.172 0.952 0.691 1.00 80.69 129 ILE A CA 1
ATOM 1004 C C . ILE A 1 129 ? -6.841 2.209 1.499 1.00 80.69 129 ILE A C 1
ATOM 1006 O O . ILE A 1 129 ? -7.285 2.354 2.643 1.00 80.69 129 ILE A O 1
ATOM 1010 N N . VAL A 1 130 ? -6.039 3.113 0.930 1.00 88.81 130 VAL A N 1
ATOM 1011 C CA . VAL A 1 130 ? -5.495 4.287 1.628 1.00 88.81 130 VAL A CA 1
ATOM 1012 C C . VAL A 1 130 ? -6.590 5.192 2.209 1.00 88.81 130 VAL A C 1
ATOM 1014 O O . VAL A 1 130 ? -6.481 5.507 3.398 1.00 88.81 130 VAL A O 1
ATOM 1017 N N . PRO A 1 131 ? -7.675 5.545 1.487 1.00 88.69 131 PRO A N 1
ATOM 1018 C CA . PRO A 1 131 ? -8.774 6.316 2.056 1.00 88.69 131 PRO A CA 1
ATOM 1019 C C . PRO A 1 131 ? -9.407 5.637 3.268 1.00 88.69 131 PRO A C 1
ATOM 1021 O O . PRO A 1 131 ? -9.670 6.291 4.275 1.00 88.69 131 PRO A O 1
ATOM 1024 N N . GLY A 1 132 ? -9.588 4.315 3.211 1.00 86.44 132 GLY A N 1
ATOM 1025 C CA . GLY A 1 132 ? -10.114 3.526 4.324 1.00 86.44 132 GLY A CA 1
ATOM 1026 C C . GLY A 1 132 ? -9.195 3.535 5.547 1.00 86.44 132 GLY A C 1
ATOM 1027 O O . GLY A 1 132 ? -9.651 3.735 6.678 1.00 86.44 132 GLY A O 1
ATOM 1028 N N . MET A 1 133 ? -7.884 3.381 5.335 1.00 89.56 133 MET A N 1
ATOM 1029 C CA . MET A 1 133 ? -6.898 3.446 6.419 1.00 89.56 133 MET A CA 1
ATOM 1030 C C . MET A 1 133 ? -6.829 4.840 7.054 1.00 89.56 133 MET A C 1
ATOM 1032 O O . MET A 1 133 ? -6.799 4.946 8.285 1.00 89.56 133 MET A O 1
ATOM 1036 N N . LEU A 1 134 ? -6.852 5.897 6.237 1.00 92.06 134 LEU A N 1
ATOM 1037 C CA . LEU A 1 134 ? -6.903 7.290 6.688 1.00 92.06 134 LEU A CA 1
ATOM 1038 C C . LEU A 1 134 ? -8.177 7.579 7.479 1.00 92.06 134 LEU A C 1
ATOM 1040 O O . LEU A 1 134 ? -8.097 8.104 8.588 1.00 92.06 134 LEU A O 1
ATOM 1044 N N . CYS A 1 135 ? -9.331 7.172 6.952 1.00 90.75 135 CYS A N 1
ATOM 1045 C CA . CYS A 1 135 ? -10.623 7.315 7.612 1.00 90.75 135 CYS A CA 1
ATOM 1046 C C . CYS A 1 135 ? -10.620 6.651 8.998 1.00 90.75 135 CYS A C 1
ATOM 1048 O O . CYS A 1 135 ? -11.029 7.247 9.999 1.00 90.75 135 CYS A O 1
ATOM 1050 N N . ASN A 1 136 ? -10.072 5.439 9.102 1.00 88.19 136 ASN A N 1
ATOM 1051 C CA . ASN A 1 136 ? -9.903 4.782 10.392 1.00 88.19 136 ASN A CA 1
ATOM 1052 C C . ASN A 1 136 ? -8.952 5.548 11.334 1.00 88.19 136 ASN A C 1
ATOM 1054 O O . ASN A 1 136 ? -9.203 5.590 12.540 1.00 88.19 136 ASN A O 1
ATOM 1058 N N . SER A 1 137 ? -7.879 6.159 10.827 1.00 91.38 137 SER A N 1
ATOM 1059 C CA . SER A 1 137 ? -7.027 7.026 11.650 1.00 91.38 137 SER A CA 1
ATOM 1060 C C . SER A 1 137 ? -7.775 8.271 12.128 1.00 91.38 137 SER A C 1
ATOM 1062 O O . SER A 1 137 ? -7.697 8.576 13.317 1.00 91.38 137 SER A O 1
ATOM 1064 N N . PHE A 1 138 ? -8.578 8.921 11.280 1.00 92.88 138 PHE A N 1
ATOM 1065 C CA . PHE A 1 138 ? -9.435 10.040 11.692 1.00 92.88 138 PHE A CA 1
ATOM 1066 C C . PHE A 1 138 ? -10.371 9.645 12.838 1.00 92.88 138 PHE A C 1
ATOM 1068 O O . PHE A 1 138 ? -10.447 10.362 13.833 1.00 92.88 138 PHE A O 1
ATOM 1075 N N . ASN A 1 139 ? -10.986 8.463 12.753 1.00 88.25 139 ASN A N 1
ATOM 1076 C CA . ASN A 1 139 ? -11.855 7.935 13.807 1.00 88.25 139 ASN A CA 1
ATOM 1077 C C . ASN A 1 139 ? -11.111 7.610 15.114 1.00 88.25 139 ASN A C 1
ATOM 1079 O O . ASN A 1 139 ? -11.668 7.796 16.192 1.00 88.25 139 ASN A O 1
ATOM 1083 N N . LYS A 1 140 ? -9.868 7.114 15.049 1.00 88.31 140 LYS A N 1
ATOM 1084 C CA . LYS A 1 140 ? -9.118 6.680 16.244 1.00 88.31 140 LYS A CA 1
ATOM 1085 C C . LYS A 1 140 ? -8.388 7.804 16.970 1.00 88.31 140 LYS A C 1
ATOM 1087 O O . LYS A 1 140 ? -8.357 7.805 18.195 1.00 88.31 140 LYS A O 1
ATOM 1092 N N . GLN A 1 141 ? -7.740 8.702 16.231 1.00 91.31 141 GLN A N 1
ATOM 1093 C CA . GLN A 1 141 ? -6.847 9.716 16.811 1.00 91.31 141 GLN A CA 1
ATOM 1094 C C . GLN A 1 141 ? -7.286 11.155 16.505 1.00 91.31 141 GLN A C 1
ATOM 1096 O O . GLN A 1 141 ? -6.709 12.096 17.043 1.00 91.31 141 GLN A O 1
ATOM 1101 N N . GLY A 1 142 ? -8.322 11.337 15.685 1.00 91.62 142 GLY A N 1
ATOM 1102 C CA . GLY A 1 142 ? -8.816 12.640 15.257 1.00 91.62 142 GLY A CA 1
ATOM 1103 C C . GLY A 1 142 ? -8.202 13.111 13.938 1.00 91.62 142 GLY A C 1
ATOM 1104 O O . GLY A 1 142 ? -7.102 12.708 13.539 1.00 91.62 142 GLY A O 1
ATOM 1105 N N . VAL A 1 143 ? -8.931 13.998 13.259 1.00 95.12 143 VAL A N 1
ATOM 1106 C CA . VAL A 1 143 ? -8.563 14.537 11.941 1.00 95.12 143 VAL A CA 1
ATOM 1107 C C . VAL A 1 143 ? -7.254 15.323 12.011 1.00 95.12 143 VAL A C 1
ATOM 1109 O O . VAL A 1 143 ? -6.310 14.997 11.297 1.00 95.12 143 VAL A O 1
ATOM 1112 N N . LEU A 1 144 ? -7.141 16.287 12.932 1.00 95.06 144 LEU A N 1
ATOM 1113 C CA . LEU A 1 144 ? -5.948 17.138 13.048 1.00 95.06 144 LEU A CA 1
ATOM 1114 C C . LEU A 1 144 ? -4.682 16.344 13.384 1.00 95.06 144 LEU A C 1
ATOM 1116 O O . LEU A 1 144 ? -3.652 16.532 12.742 1.00 95.06 144 LEU A O 1
ATOM 1120 N N . LYS A 1 145 ? -4.768 15.387 14.321 1.00 94.00 145 LYS A N 1
ATOM 1121 C CA . LYS A 1 145 ? -3.632 14.517 14.678 1.00 94.00 145 LYS A CA 1
ATOM 1122 C C . LYS A 1 145 ? -3.216 13.580 13.538 1.00 94.00 145 LYS A C 1
ATOM 1124 O O . LYS A 1 145 ? -2.165 12.964 13.619 1.00 94.00 145 LYS A O 1
ATOM 1129 N N . THR A 1 146 ? -4.024 13.457 12.486 1.00 94.81 146 THR A N 1
ATOM 1130 C CA . THR A 1 146 ? -3.716 12.650 11.300 1.00 94.81 146 THR A CA 1
ATOM 1131 C C . THR A 1 146 ? -3.211 13.521 10.152 1.00 94.81 146 THR A C 1
ATOM 1133 O O . THR A 1 146 ? -2.182 13.202 9.566 1.00 94.81 146 THR A O 1
ATOM 1136 N N . LEU A 1 147 ? -3.895 14.628 9.850 1.00 95.69 147 LEU A N 1
ATOM 1137 C CA . LEU A 1 147 ? -3.562 15.500 8.722 1.00 95.69 147 LEU A CA 1
ATOM 1138 C C . LEU A 1 147 ? -2.289 16.314 8.948 1.00 95.69 147 LEU A C 1
ATOM 1140 O O . LEU A 1 147 ? -1.501 16.442 8.018 1.00 95.69 147 LEU A O 1
ATOM 1144 N N . VAL A 1 148 ? -2.058 16.831 10.161 1.00 96.06 148 VAL A N 1
ATOM 1145 C CA . VAL A 1 148 ? -0.861 17.644 10.437 1.00 96.06 148 VAL A CA 1
ATOM 1146 C C . VAL A 1 148 ? 0.422 16.838 10.197 1.00 96.06 148 VAL A C 1
ATOM 1148 O O . VAL A 1 148 ? 1.286 17.337 9.480 1.00 96.06 148 VAL A O 1
ATOM 1151 N N . PRO A 1 149 ? 0.557 15.588 10.690 1.00 95.94 149 PRO A N 1
ATOM 1152 C CA . PRO A 1 149 ? 1.699 14.751 10.339 1.00 95.94 149 PRO A CA 1
ATOM 1153 C C . PRO A 1 149 ? 1.814 14.462 8.841 1.00 95.94 149 PRO A C 1
ATOM 1155 O O . PRO A 1 149 ? 2.894 14.608 8.277 1.00 95.94 149 PRO A O 1
ATOM 1158 N N . LEU A 1 150 ? 0.708 14.114 8.174 1.00 95.25 150 LEU A N 1
ATOM 1159 C CA . LEU A 1 150 ? 0.718 13.841 6.730 1.00 95.25 150 LEU A CA 1
ATOM 1160 C C . LEU A 1 150 ? 1.235 15.030 5.922 1.00 95.25 150 LEU A C 1
ATOM 1162 O O . LEU A 1 150 ? 2.037 14.833 5.011 1.00 95.25 150 LEU A O 1
ATOM 1166 N N . ALA A 1 151 ? 0.814 16.244 6.283 1.00 95.25 151 ALA A N 1
ATOM 1167 C CA . ALA A 1 151 ? 1.132 17.463 5.550 1.00 95.25 151 ALA A CA 1
ATOM 1168 C C . ALA A 1 151 ? 2.640 17.734 5.441 1.00 95.25 151 ALA A C 1
ATOM 1170 O O . ALA A 1 151 ? 3.073 18.245 4.415 1.00 95.25 151 ALA A O 1
ATOM 1171 N N . TRP A 1 152 ? 3.444 17.377 6.451 1.00 96.06 152 TRP A N 1
ATOM 1172 C CA . TRP A 1 152 ? 4.904 17.527 6.376 1.00 96.06 152 TRP A CA 1
ATOM 1173 C C . TRP A 1 152 ? 5.625 16.228 6.004 1.00 96.06 152 TRP A C 1
ATOM 1175 O O . TRP A 1 152 ? 6.644 16.281 5.320 1.00 96.06 152 TRP A O 1
ATOM 1185 N N . MET A 1 153 ? 5.111 15.059 6.402 1.00 96.56 153 MET A N 1
ATOM 1186 C CA . MET A 1 153 ? 5.764 13.773 6.122 1.00 96.56 153 MET A CA 1
ATOM 1187 C C . MET A 1 153 ? 5.753 13.431 4.633 1.00 96.56 153 MET A C 1
ATOM 1189 O O . MET A 1 153 ? 6.753 12.925 4.131 1.00 96.56 153 MET A O 1
ATOM 1193 N N . ILE A 1 154 ? 4.650 13.720 3.930 1.00 95.06 154 ILE A N 1
ATOM 1194 C CA . ILE A 1 154 ? 4.506 13.424 2.498 1.00 95.06 154 ILE A CA 1
ATOM 1195 C C . ILE A 1 154 ? 5.516 14.235 1.659 1.00 95.06 154 ILE A C 1
ATOM 1197 O O . ILE A 1 154 ? 6.285 13.612 0.920 1.00 95.06 154 ILE A O 1
ATOM 1201 N N . PRO A 1 155 ? 5.606 15.579 1.778 1.00 95.69 155 PRO A N 1
ATOM 1202 C CA . PRO A 1 155 ? 6.614 16.349 1.050 1.00 95.69 155 PRO A CA 1
ATOM 1203 C C . PRO A 1 155 ? 8.046 16.025 1.477 1.00 95.69 155 PRO A C 1
ATOM 1205 O O . PRO A 1 155 ? 8.920 15.951 0.620 1.00 95.69 155 PRO A O 1
ATOM 1208 N N . LEU A 1 156 ? 8.297 15.799 2.775 1.00 96.75 156 LEU A N 1
ATOM 1209 C CA . LEU A 1 156 ? 9.636 15.467 3.274 1.00 96.75 156 LEU A CA 1
ATOM 1210 C C . LEU A 1 156 ? 10.151 14.158 2.668 1.00 96.75 156 LEU A C 1
ATOM 1212 O O . LEU A 1 156 ? 11.275 14.108 2.171 1.00 96.75 156 LEU A O 1
ATOM 1216 N N . ALA A 1 157 ? 9.331 13.106 2.700 1.00 96.44 157 ALA A N 1
ATOM 1217 C CA . ALA A 1 157 ? 9.694 11.816 2.130 1.00 96.44 157 ALA A CA 1
ATOM 1218 C C . ALA A 1 157 ? 9.839 11.899 0.607 1.00 96.44 157 ALA A C 1
ATOM 1220 O O . ALA A 1 157 ? 10.796 11.370 0.053 1.00 96.44 157 ALA A O 1
ATOM 1221 N N . THR A 1 158 ? 8.948 12.633 -0.060 1.00 94.56 158 THR A N 1
ATOM 1222 C CA . THR A 1 158 ? 9.016 12.829 -1.511 1.00 94.56 158 THR A CA 1
ATOM 1223 C C . THR A 1 158 ? 10.281 13.573 -1.928 1.00 94.56 158 THR A C 1
ATOM 1225 O O . THR A 1 158 ? 10.996 13.110 -2.812 1.00 94.56 158 THR A O 1
ATOM 1228 N N . GLY A 1 159 ? 10.591 14.699 -1.282 1.00 96.19 159 GLY A N 1
ATOM 1229 C CA . GLY A 1 159 ? 11.795 15.478 -1.567 1.00 96.19 159 GLY A CA 1
ATOM 1230 C C . GLY A 1 159 ? 13.072 14.696 -1.259 1.00 96.19 159 GLY A C 1
ATOM 1231 O O . GLY A 1 159 ? 14.004 14.702 -2.060 1.00 96.19 159 GLY A O 1
ATOM 1232 N N . GLY A 1 160 ? 13.092 13.960 -0.142 1.00 96.56 160 GLY A N 1
ATOM 1233 C CA . GLY A 1 160 ? 14.202 13.072 0.203 1.00 96.56 160 GLY A CA 1
ATOM 1234 C C . GLY A 1 160 ? 14.402 11.957 -0.823 1.00 96.56 160 GLY A C 1
ATOM 1235 O O . GLY A 1 160 ? 15.529 11.701 -1.234 1.00 96.56 160 GLY A O 1
ATOM 1236 N N . ALA A 1 161 ? 13.321 11.336 -1.290 1.00 95.50 161 ALA A N 1
ATOM 1237 C CA . ALA A 1 161 ? 13.390 10.286 -2.297 1.00 95.50 161 ALA A CA 1
ATOM 1238 C C . ALA A 1 161 ? 13.818 10.804 -3.670 1.00 95.50 161 ALA A C 1
ATOM 1240 O O . ALA A 1 161 ? 14.635 10.156 -4.318 1.00 95.50 161 ALA A O 1
ATOM 1241 N N . LEU A 1 162 ? 13.339 11.979 -4.093 1.00 94.19 162 LEU A N 1
ATOM 1242 C CA . LEU A 1 162 ? 13.819 12.632 -5.315 1.00 94.19 162 LEU A CA 1
ATOM 1243 C C . LEU A 1 162 ? 15.321 12.903 -5.239 1.00 94.19 162 LEU A C 1
ATOM 1245 O O . LEU A 1 162 ? 16.039 12.597 -6.184 1.00 94.19 162 LEU A O 1
ATOM 1249 N N . LEU A 1 163 ? 15.803 13.422 -4.107 1.00 95.25 163 LEU A N 1
ATOM 1250 C CA . LEU A 1 163 ? 17.225 13.685 -3.899 1.00 95.25 163 LEU A CA 1
ATOM 1251 C C . LEU A 1 163 ? 18.051 12.393 -3.916 1.00 95.25 163 LEU A C 1
ATOM 1253 O O . LEU A 1 163 ? 19.084 12.349 -4.574 1.00 95.25 163 LEU A O 1
ATOM 1257 N N . ILE A 1 164 ? 17.594 11.337 -3.239 1.00 94.50 164 ILE A N 1
ATOM 1258 C CA . ILE A 1 164 ? 18.278 10.036 -3.227 1.00 94.50 164 ILE A CA 1
ATOM 1259 C C . ILE A 1 164 ? 18.324 9.439 -4.636 1.00 94.50 164 ILE A C 1
ATOM 1261 O O . ILE A 1 164 ? 19.398 9.063 -5.093 1.00 94.50 164 ILE A O 1
ATOM 1265 N N . THR A 1 165 ? 17.191 9.404 -5.337 1.00 92.31 165 THR A N 1
ATOM 1266 C CA . THR A 1 165 ? 17.099 8.857 -6.702 1.00 92.31 165 THR A CA 1
ATOM 1267 C C . THR A 1 165 ? 17.974 9.663 -7.660 1.00 92.31 165 THR A C 1
ATOM 1269 O O . THR A 1 165 ? 18.725 9.098 -8.451 1.00 92.31 165 THR A O 1
ATOM 1272 N N . TRP A 1 166 ? 17.969 10.994 -7.533 1.00 91.94 166 TRP A N 1
ATOM 1273 C CA . TRP A 1 166 ? 18.851 11.866 -8.301 1.00 91.94 166 TRP A CA 1
ATOM 1274 C C . TRP A 1 166 ? 20.329 11.565 -8.027 1.00 91.94 166 TRP A C 1
ATOM 1276 O O . TRP A 1 166 ? 21.076 11.360 -8.979 1.00 91.94 166 TRP A O 1
ATOM 1286 N N . ILE A 1 167 ? 20.758 11.445 -6.764 1.00 92.31 167 ILE A N 1
ATOM 1287 C CA . 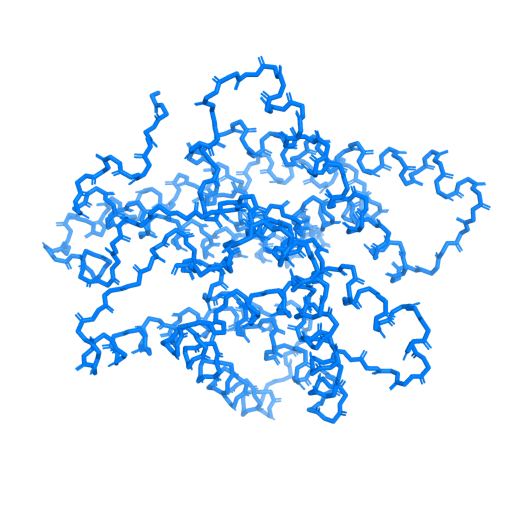ILE A 1 167 ? 22.151 11.091 -6.429 1.00 92.31 167 ILE A CA 1
ATOM 1288 C C . ILE A 1 167 ? 22.524 9.723 -7.012 1.00 92.31 167 ILE A C 1
ATOM 1290 O O . ILE A 1 167 ? 23.582 9.591 -7.625 1.00 92.31 167 ILE A O 1
ATOM 1294 N N . ILE A 1 168 ? 21.660 8.717 -6.854 1.00 88.81 168 ILE A N 1
ATOM 1295 C CA . ILE A 1 168 ? 21.897 7.365 -7.378 1.00 88.81 168 ILE A CA 1
ATOM 1296 C C . ILE A 1 168 ? 22.063 7.406 -8.898 1.00 88.81 168 ILE A C 1
ATOM 1298 O O . ILE A 1 168 ? 23.027 6.831 -9.398 1.00 88.81 168 ILE A O 1
ATOM 1302 N N . SER A 1 169 ? 21.222 8.161 -9.611 1.00 86.38 169 SER A N 1
ATOM 1303 C CA . SER A 1 169 ? 21.318 8.306 -11.072 1.00 86.38 169 SER A CA 1
ATOM 1304 C C . SER A 1 169 ? 22.635 8.937 -11.551 1.00 86.38 169 SER A C 1
ATOM 1306 O O . SER A 1 169 ? 23.050 8.713 -12.682 1.00 86.38 169 SER A O 1
ATOM 1308 N N . GLN A 1 170 ? 23.315 9.721 -10.703 1.00 87.44 170 GLN A N 1
ATOM 1309 C CA . GLN A 1 170 ? 24.629 10.292 -11.027 1.00 87.44 170 GLN A CA 1
ATOM 1310 C C . GLN A 1 170 ? 25.780 9.315 -10.748 1.00 87.44 170 GLN A C 1
ATOM 1312 O O . GLN A 1 170 ? 26.832 9.394 -11.383 1.00 87.44 170 GLN A O 1
ATOM 1317 N N . VAL A 1 171 ? 25.606 8.414 -9.777 1.00 85.81 171 VAL A N 1
ATOM 1318 C CA . VAL A 1 171 ? 26.647 7.476 -9.330 1.00 85.81 171 VAL A CA 1
ATOM 1319 C C . VAL A 1 171 ? 26.605 6.172 -10.127 1.00 85.81 171 VAL A C 1
ATOM 1321 O O . VAL A 1 171 ? 27.650 5.626 -10.486 1.00 85.81 171 VAL A O 1
ATOM 1324 N N . VAL A 1 172 ? 25.407 5.666 -10.409 1.00 82.12 172 VAL A N 1
ATOM 1325 C CA . VAL A 1 172 ? 25.177 4.385 -11.076 1.00 82.12 172 VAL A CA 1
ATOM 1326 C C . VAL A 1 172 ? 24.813 4.652 -12.533 1.00 82.12 172 VAL A C 1
ATOM 1328 O O . VAL A 1 172 ? 23.774 5.228 -12.826 1.00 82.12 172 VAL A O 1
ATOM 1331 N N . ARG A 1 173 ? 25.683 4.232 -13.461 1.00 65.00 173 ARG A N 1
ATOM 1332 C CA . ARG A 1 173 ? 25.512 4.470 -14.909 1.00 65.00 173 ARG A CA 1
ATOM 1333 C C . ARG A 1 173 ? 24.410 3.631 -15.566 1.00 65.00 173 ARG A C 1
ATOM 1335 O O . ARG A 1 173 ? 24.011 3.958 -16.674 1.00 65.00 173 ARG A O 1
ATOM 1342 N N . THR A 1 174 ? 23.980 2.549 -14.922 1.00 68.19 174 THR A N 1
ATOM 1343 C CA . THR A 1 174 ? 22.958 1.617 -15.424 1.00 68.19 174 THR A CA 1
ATOM 1344 C C . THR A 1 174 ? 21.964 1.324 -14.318 1.00 68.19 174 THR A C 1
ATOM 1346 O O . THR A 1 174 ? 22.320 0.684 -13.323 1.00 68.19 174 THR A O 1
ATOM 1349 N N . SER A 1 175 ? 20.735 1.794 -14.484 1.00 71.44 175 SER A N 1
ATOM 1350 C CA . SER A 1 175 ? 19.668 1.546 -13.523 1.00 71.44 175 SER A CA 1
ATOM 1351 C C . SER A 1 175 ? 19.215 0.083 -13.609 1.00 71.44 175 SER A C 1
ATOM 1353 O O . SER A 1 175 ? 19.059 -0.481 -14.692 1.00 71.44 175 SER A O 1
ATOM 1355 N N . ALA A 1 176 ? 18.995 -0.561 -12.458 1.00 73.69 176 ALA A N 1
ATOM 1356 C CA . ALA A 1 176 ? 18.370 -1.885 -12.438 1.00 73.69 176 ALA A CA 1
ATOM 1357 C C . ALA A 1 176 ? 16.928 -1.808 -12.967 1.00 73.69 176 ALA A C 1
ATOM 1359 O O . ALA A 1 176 ? 16.471 -2.719 -13.654 1.00 73.69 176 ALA A O 1
ATOM 1360 N N . ALA A 1 177 ? 16.239 -0.694 -12.700 1.00 78.69 177 ALA A N 1
ATOM 1361 C CA . ALA A 1 177 ? 14.870 -0.466 -13.137 1.00 78.69 177 ALA A CA 1
ATOM 1362 C C . ALA A 1 177 ? 14.738 -0.316 -14.660 1.00 78.69 177 ALA A C 1
ATOM 1364 O O . ALA A 1 177 ? 13.731 -0.754 -15.203 1.00 78.69 177 ALA A O 1
ATOM 1365 N N . GLU A 1 178 ? 15.749 0.226 -15.350 1.00 80.25 178 GLU A N 1
ATOM 1366 C CA . GLU A 1 178 ? 15.766 0.321 -16.823 1.00 80.25 178 GLU A CA 1
ATOM 1367 C C . GLU A 1 178 ? 15.700 -1.046 -17.517 1.00 80.25 178 GLU A C 1
ATOM 1369 O O . GLU A 1 178 ? 15.154 -1.146 -18.609 1.00 80.25 178 GLU A O 1
ATOM 1374 N N . ASN A 1 179 ? 16.249 -2.092 -16.891 1.00 80.75 179 ASN A N 1
ATOM 1375 C CA . ASN A 1 179 ? 16.242 -3.448 -17.449 1.00 80.75 179 ASN A CA 1
ATOM 1376 C C . ASN A 1 179 ? 15.084 -4.299 -16.915 1.00 80.75 179 ASN A C 1
ATOM 1378 O O . ASN A 1 179 ? 14.665 -5.253 -17.564 1.00 80.75 179 ASN A O 1
ATOM 1382 N N . LEU A 1 180 ? 14.597 -3.991 -15.710 1.00 82.12 180 LEU A N 1
ATOM 1383 C CA . LEU A 1 180 ? 13.545 -4.761 -15.049 1.00 82.12 180 LEU A CA 1
ATOM 1384 C C . LEU A 1 180 ? 12.139 -4.344 -15.474 1.00 82.12 180 LEU A C 1
ATOM 1386 O O . LEU A 1 180 ? 11.237 -5.184 -15.414 1.00 82.12 180 LEU A O 1
ATOM 1390 N N . PHE A 1 181 ? 11.940 -3.080 -15.869 1.00 85.00 181 PHE A N 1
ATOM 1391 C CA . PHE A 1 181 ? 10.602 -2.532 -16.051 1.00 85.00 181 PHE A CA 1
ATOM 1392 C C . PHE A 1 181 ? 10.364 -1.850 -17.393 1.00 85.00 181 PHE A C 1
ATOM 1394 O O . PHE A 1 181 ? 11.147 -1.009 -17.825 1.00 85.00 181 PHE A O 1
ATOM 1401 N N . GLU A 1 182 ? 9.197 -2.120 -17.979 1.00 81.25 182 GLU A N 1
ATOM 1402 C CA . GLU A 1 182 ? 8.719 -1.457 -19.194 1.00 81.25 182 GLU A CA 1
ATOM 1403 C C . GLU A 1 182 ? 7.350 -0.788 -18.982 1.00 81.25 182 GLU A C 1
ATOM 1405 O O . GLU A 1 182 ? 6.490 -1.321 -18.265 1.00 81.25 182 GLU A O 1
ATOM 1410 N N . PRO A 1 183 ? 7.114 0.384 -19.604 1.00 72.88 183 PRO A N 1
ATOM 1411 C CA . PRO A 1 183 ? 5.827 1.056 -19.541 1.00 72.88 183 PRO A CA 1
ATOM 1412 C C . PRO A 1 183 ? 4.783 0.248 -20.316 1.00 72.88 183 PRO A C 1
ATOM 1414 O O . PRO A 1 183 ? 4.802 0.178 -21.541 1.00 72.88 183 PRO A O 1
ATOM 1417 N N . THR A 1 184 ? 3.836 -0.342 -19.591 1.00 67.12 184 THR A N 1
ATOM 1418 C CA . THR A 1 184 ? 2.695 -1.062 -20.174 1.00 67.12 184 THR A CA 1
ATOM 1419 C C . THR A 1 184 ? 1.403 -0.301 -19.886 1.00 67.12 184 THR A C 1
ATOM 1421 O O . THR A 1 184 ? 1.222 0.234 -18.788 1.00 67.12 184 THR A O 1
ATOM 1424 N N . LYS A 1 185 ? 0.486 -0.245 -20.862 1.00 64.75 185 LYS A N 1
ATOM 1425 C CA . LYS A 1 185 ? -0.862 0.301 -20.647 1.00 64.75 185 LYS A CA 1
ATOM 1426 C C . LYS A 1 185 ? -1.641 -0.653 -19.750 1.00 64.75 185 LYS A C 1
ATOM 1428 O O . LYS A 1 185 ? -1.988 -1.739 -20.194 1.00 64.75 185 LYS A O 1
ATOM 1433 N N . SER A 1 186 ? -1.937 -0.246 -18.519 1.00 62.25 186 SER A N 1
ATOM 1434 C CA . SER A 1 186 ? -2.764 -1.055 -17.628 1.00 62.25 186 SER A CA 1
ATOM 1435 C C . SER A 1 186 ? -4.212 -0.584 -17.575 1.00 62.25 186 SER A C 1
ATOM 1437 O O . SER A 1 186 ? -4.514 0.610 -17.635 1.00 62.25 186 SER A O 1
ATOM 1439 N N . ASN A 1 187 ? -5.135 -1.544 -17.471 1.00 70.44 187 ASN A N 1
ATOM 1440 C CA . ASN A 1 187 ? -6.556 -1.263 -17.301 1.00 70.44 187 ASN A CA 1
ATOM 1441 C C . ASN A 1 187 ? -6.833 -0.852 -15.846 1.00 70.44 187 ASN A C 1
ATOM 1443 O O . ASN A 1 187 ? -7.254 -1.656 -15.008 1.00 70.44 187 ASN A O 1
ATOM 1447 N N . THR A 1 188 ? -6.592 0.424 -15.542 1.00 70.25 188 THR A N 1
ATOM 1448 C CA . THR A 1 188 ? -6.777 0.998 -14.204 1.00 70.25 188 THR A CA 1
ATOM 1449 C C . THR A 1 188 ? -8.169 0.743 -13.630 1.00 70.25 188 THR A C 1
ATOM 1451 O O . THR A 1 188 ? -8.299 0.444 -12.440 1.00 70.25 188 THR A O 1
ATOM 1454 N N . VAL A 1 189 ? -9.218 0.856 -14.451 1.00 72.44 189 VAL A N 1
ATOM 1455 C CA . VAL A 1 189 ? -10.607 0.663 -14.009 1.00 72.44 189 VAL A CA 1
ATOM 1456 C C . VAL A 1 189 ? -10.836 -0.795 -13.620 1.00 72.44 189 VAL A C 1
ATOM 1458 O O . VAL A 1 189 ? -11.392 -1.062 -12.552 1.00 72.44 189 VAL A O 1
ATOM 1461 N N . GLY A 1 190 ? -10.339 -1.732 -14.431 1.00 73.69 190 GLY A N 1
ATOM 1462 C CA . GLY A 1 190 ? -10.381 -3.161 -14.137 1.00 73.69 190 GLY A CA 1
ATOM 1463 C C . GLY A 1 190 ? -9.662 -3.506 -12.829 1.00 73.69 190 GLY A C 1
ATOM 1464 O O . GLY A 1 190 ? -10.234 -4.163 -11.956 1.00 73.69 190 GLY A O 1
ATOM 1465 N N . LEU A 1 191 ? -8.448 -2.984 -12.637 1.00 75.75 191 LEU A N 1
ATOM 1466 C CA . LEU A 1 191 ? -7.650 -3.193 -11.423 1.00 75.75 191 LEU A CA 1
ATOM 1467 C C . LEU A 1 191 ? -8.279 -2.563 -10.173 1.00 75.75 191 LEU A C 1
ATOM 1469 O O . LEU A 1 191 ? -8.269 -3.173 -9.096 1.00 75.75 191 LEU A O 1
ATOM 1473 N N . PHE A 1 192 ? -8.865 -1.371 -10.296 1.00 78.44 192 PHE A N 1
ATOM 1474 C CA . PHE A 1 192 ? -9.620 -0.738 -9.216 1.00 78.44 192 PHE A CA 1
ATOM 1475 C C . PHE A 1 192 ? -10.850 -1.573 -8.846 1.00 78.44 192 PHE A C 1
ATOM 1477 O O . PHE A 1 192 ? -11.048 -1.879 -7.668 1.00 78.44 192 PHE A O 1
ATOM 1484 N N . ALA A 1 193 ? -11.655 -1.978 -9.832 1.00 79.12 193 ALA A N 1
ATOM 1485 C CA . ALA A 1 193 ? -12.860 -2.773 -9.613 1.00 79.12 193 ALA A CA 1
ATOM 1486 C C . ALA A 1 193 ? -12.526 -4.122 -8.965 1.00 79.12 193 ALA A C 1
ATOM 1488 O O . ALA A 1 193 ? -13.168 -4.526 -7.995 1.00 79.12 193 ALA A O 1
ATOM 1489 N N . LEU A 1 194 ? -11.465 -4.783 -9.419 1.00 82.94 194 LEU A N 1
ATOM 1490 C CA . LEU A 1 194 ? -11.023 -6.045 -8.841 1.00 82.94 194 LEU A CA 1
ATOM 1491 C C . LEU A 1 194 ? -10.507 -5.882 -7.403 1.00 82.94 194 LEU A C 1
ATOM 1493 O O . LEU A 1 194 ? -10.804 -6.700 -6.529 1.00 82.94 194 LEU A O 1
ATOM 1497 N N . SER A 1 195 ? -9.802 -4.787 -7.121 1.00 82.25 195 SER A N 1
ATOM 1498 C CA . SER A 1 195 ? -9.379 -4.427 -5.762 1.00 82.25 195 SER A CA 1
ATOM 1499 C C . SER A 1 195 ? -10.569 -4.128 -4.853 1.00 82.25 195 SER A C 1
ATOM 1501 O O . SER A 1 195 ? -10.598 -4.574 -3.705 1.00 82.25 195 SER A O 1
ATOM 1503 N N . ALA A 1 196 ? -11.581 -3.425 -5.364 1.00 84.44 196 ALA A N 1
ATOM 1504 C CA . ALA A 1 196 ? -12.829 -3.159 -4.661 1.00 84.44 196 ALA A CA 1
ATOM 1505 C C . ALA A 1 196 ? -13.568 -4.463 -4.320 1.00 84.44 196 ALA A C 1
ATOM 1507 O O . ALA A 1 196 ? -13.946 -4.679 -3.166 1.00 84.44 196 ALA A O 1
ATOM 1508 N N . VAL A 1 197 ? -13.703 -5.368 -5.294 1.00 87.75 197 VAL A N 1
ATOM 1509 C CA . VAL A 1 197 ? -14.296 -6.700 -5.103 1.00 87.75 197 VAL A CA 1
ATOM 1510 C C . VAL A 1 197 ? -13.515 -7.498 -4.063 1.00 87.75 197 VAL A C 1
ATOM 1512 O O . VAL A 1 197 ? -14.126 -8.073 -3.162 1.00 87.75 197 VAL A O 1
ATOM 1515 N N . SER A 1 198 ? -12.182 -7.486 -4.128 1.00 88.69 198 SER A N 1
ATOM 1516 C CA . SER A 1 198 ? -11.318 -8.138 -3.138 1.00 88.69 198 SER A CA 1
ATOM 1517 C C . SER A 1 198 ? -11.538 -7.603 -1.729 1.00 88.69 198 SER A C 1
ATOM 1519 O O . SER A 1 198 ? -11.603 -8.365 -0.765 1.00 88.69 198 SER A O 1
ATOM 1521 N N . VAL A 1 199 ? -11.656 -6.284 -1.589 1.00 88.00 199 VAL A N 1
ATOM 1522 C CA . VAL A 1 199 ? -11.906 -5.650 -0.296 1.00 88.00 199 VAL A CA 1
ATOM 1523 C C . VAL A 1 199 ? -13.254 -6.100 0.261 1.00 88.00 199 VAL A C 1
ATOM 1525 O O . VAL A 1 199 ? -13.334 -6.486 1.430 1.00 88.00 199 VAL A O 1
ATOM 1528 N N . ILE A 1 200 ? -14.299 -6.102 -0.568 1.00 87.81 200 ILE A N 1
ATOM 1529 C CA . ILE A 1 200 ? -15.638 -6.549 -0.173 1.00 87.81 200 ILE A CA 1
ATOM 1530 C C . ILE A 1 200 ? -15.611 -8.033 0.208 1.00 87.81 200 ILE A C 1
ATOM 1532 O O . ILE A 1 200 ? -16.107 -8.393 1.279 1.00 87.81 200 ILE A O 1
ATOM 1536 N N . SER A 1 201 ? -14.981 -8.893 -0.599 1.00 88.31 201 SER A N 1
ATOM 1537 C CA . SER A 1 201 ? -14.862 -10.322 -0.297 1.00 88.31 201 SER A CA 1
ATOM 1538 C C . SER A 1 201 ? -14.103 -10.551 1.009 1.00 88.31 201 SER A C 1
ATOM 1540 O O . SER A 1 201 ? -14.549 -11.328 1.855 1.00 88.31 201 SER A O 1
ATOM 1542 N N . ALA A 1 202 ? -13.010 -9.821 1.236 1.00 88.12 202 ALA A N 1
ATOM 1543 C CA . ALA A 1 202 ? -12.239 -9.911 2.467 1.00 88.12 202 ALA A CA 1
ATOM 1544 C C . ALA A 1 202 ? -13.051 -9.467 3.694 1.00 88.12 202 ALA A C 1
ATOM 1546 O O . ALA A 1 202 ? -13.006 -10.134 4.731 1.00 88.12 202 ALA A O 1
ATOM 1547 N N . ILE A 1 203 ? -13.841 -8.394 3.584 1.00 87.69 203 ILE A N 1
ATOM 1548 C CA . ILE A 1 203 ? -14.747 -7.950 4.654 1.00 87.69 203 ILE A CA 1
ATOM 1549 C C . ILE A 1 203 ? -15.810 -9.021 4.944 1.00 87.69 203 ILE A C 1
ATOM 1551 O O . ILE A 1 203 ? -16.044 -9.340 6.111 1.00 87.69 203 ILE A O 1
ATOM 1555 N N . LEU A 1 204 ? -16.412 -9.627 3.918 1.00 87.12 204 LEU A N 1
ATOM 1556 C CA . LEU A 1 204 ? -17.417 -10.684 4.090 1.00 87.12 204 LEU A CA 1
ATOM 1557 C C . LEU A 1 204 ? -16.837 -11.947 4.745 1.00 87.12 204 LEU A C 1
ATOM 1559 O O . LEU A 1 204 ? -17.485 -12.542 5.611 1.00 87.12 204 LEU A O 1
ATOM 1563 N N . VAL A 1 205 ? -15.609 -12.330 4.382 1.00 87.50 205 VAL A N 1
ATOM 1564 C CA . VAL A 1 205 ? -14.910 -13.475 4.986 1.00 87.50 205 VAL A CA 1
ATOM 1565 C C . VAL A 1 205 ? -14.548 -13.192 6.447 1.00 87.50 205 VAL A C 1
ATOM 1567 O O . VAL A 1 205 ? -14.736 -14.051 7.309 1.00 87.50 205 VAL A O 1
ATOM 1570 N N . GLN A 1 206 ? -14.038 -11.994 6.745 1.00 88.25 206 GLN A N 1
ATOM 1571 C CA . GLN A 1 206 ? -13.488 -11.669 8.064 1.00 88.25 206 GLN A CA 1
ATOM 1572 C C . GLN A 1 206 ? -14.525 -11.193 9.089 1.00 88.25 206 GLN A C 1
ATOM 1574 O O . GLN A 1 206 ? -14.385 -11.498 10.275 1.00 88.25 206 GLN A O 1
ATOM 1579 N N . GLU A 1 207 ? -15.516 -10.414 8.659 1.00 85.50 207 GLU A N 1
ATOM 1580 C CA . GLU A 1 207 ? -16.489 -9.732 9.527 1.00 85.50 207 GLU A CA 1
ATOM 1581 C C . GLU A 1 207 ? -17.950 -10.100 9.215 1.00 85.50 207 GLU A C 1
ATOM 1583 O O . GLU A 1 207 ? -18.843 -9.754 9.991 1.00 85.50 207 GLU A O 1
ATOM 1588 N N . GLY A 1 208 ? -18.192 -10.808 8.109 1.00 84.56 208 GLY A N 1
ATOM 1589 C CA . GLY A 1 208 ? -19.513 -11.237 7.656 1.00 84.56 208 GLY A CA 1
ATOM 1590 C C . GLY A 1 208 ? -19.913 -12.651 8.119 1.00 84.56 208 GLY A C 1
ATOM 1591 O O . GLY A 1 208 ? -19.578 -13.062 9.234 1.00 84.56 208 GLY A O 1
ATOM 1592 N N . PRO A 1 209 ? -20.634 -13.429 7.283 1.00 83.25 209 PRO A N 1
ATOM 1593 C CA . PRO A 1 209 ? -21.186 -14.740 7.660 1.00 83.25 209 PRO A CA 1
ATOM 1594 C C . PRO A 1 209 ? -20.132 -15.779 8.066 1.00 83.25 209 PRO A C 1
ATOM 1596 O O . PRO A 1 209 ? -20.392 -16.663 8.886 1.00 83.25 209 PRO A O 1
ATOM 1599 N N . LEU A 1 210 ? -18.925 -15.668 7.504 1.00 84.00 210 LEU A N 1
ATOM 1600 C CA . LEU A 1 210 ? -17.818 -16.591 7.757 1.00 84.00 210 LEU A CA 1
ATOM 1601 C C . LEU A 1 210 ? -16.964 -16.194 8.968 1.00 84.00 210 LEU A C 1
ATOM 1603 O O . LEU A 1 210 ? -16.077 -16.957 9.356 1.00 84.00 210 LEU A O 1
ATOM 1607 N N . ALA A 1 211 ? -17.279 -15.078 9.637 1.00 83.56 211 ALA A N 1
ATOM 1608 C CA . ALA A 1 211 ? -16.546 -14.614 10.815 1.00 83.56 211 ALA A CA 1
ATOM 1609 C C . ALA A 1 211 ? -16.489 -15.669 11.938 1.00 83.56 211 ALA A C 1
ATOM 1611 O O . ALA A 1 211 ? -15.517 -15.719 12.691 1.00 83.56 211 ALA A O 1
ATOM 1612 N N . ARG A 1 212 ? -17.483 -16.572 12.010 1.00 86.50 212 ARG A N 1
ATOM 1613 C CA . ARG A 1 212 ? -17.525 -17.696 12.968 1.00 86.50 212 ARG A CA 1
ATOM 1614 C C . ARG A 1 212 ? -16.315 -18.634 12.880 1.00 86.50 212 ARG A C 1
ATOM 1616 O O . ARG A 1 212 ? -15.950 -19.247 13.876 1.00 86.50 212 ARG A O 1
ATOM 1623 N N . PHE A 1 213 ? -15.677 -18.725 11.712 1.00 86.75 213 PHE A N 1
ATOM 1624 C CA . PHE A 1 213 ? -14.524 -19.596 11.481 1.00 86.75 213 PHE A CA 1
ATOM 1625 C C . PHE A 1 213 ? -13.179 -18.930 11.817 1.00 86.75 213 PHE A C 1
ATOM 1627 O O . PHE A 1 213 ? -12.139 -19.578 11.721 1.00 86.75 213 PHE A O 1
ATOM 1634 N N . ASN A 1 214 ? -13.174 -17.654 12.237 1.00 88.06 214 ASN A N 1
ATOM 1635 C CA . ASN A 1 214 ? -11.964 -16.892 12.578 1.00 88.06 214 ASN A CA 1
ATOM 1636 C C . ASN A 1 214 ? -10.883 -16.898 11.474 1.00 88.06 214 ASN A C 1
ATOM 1638 O O . ASN A 1 214 ? -9.682 -16.897 11.766 1.00 88.06 214 ASN A O 1
ATOM 1642 N N . LEU A 1 215 ? -11.312 -16.904 10.210 1.00 91.06 215 LEU A N 1
ATOM 1643 C CA . LEU A 1 215 ? -10.430 -16.904 9.045 1.00 91.06 215 LEU A CA 1
ATOM 1644 C C . LEU A 1 215 ? -9.813 -15.522 8.788 1.00 91.06 215 LEU A C 1
ATOM 1646 O O . LEU A 1 215 ? -10.331 -14.483 9.216 1.00 91.06 215 LEU A O 1
ATOM 1650 N N . ARG A 1 216 ? -8.683 -15.519 8.080 1.00 90.62 216 ARG A N 1
ATOM 1651 C CA . ARG A 1 216 ? -7.945 -14.325 7.644 1.00 90.62 216 ARG A CA 1
ATOM 1652 C C . ARG A 1 216 ? -7.616 -14.441 6.163 1.00 90.62 216 ARG A C 1
ATOM 1654 O O . ARG A 1 216 ? -7.530 -15.548 5.654 1.00 90.62 216 ARG A O 1
ATOM 1661 N N . THR A 1 217 ? -7.459 -13.313 5.478 1.00 88.44 217 THR A N 1
ATOM 1662 C CA . THR A 1 217 ? -7.332 -13.285 4.009 1.00 88.44 217 THR A CA 1
ATOM 1663 C C . THR A 1 217 ? -5.940 -12.898 3.513 1.00 88.44 217 THR A C 1
ATOM 1665 O O . THR A 1 217 ? -5.752 -12.799 2.307 1.00 88.44 217 THR A O 1
ATOM 1668 N N . GLY A 1 218 ? -4.964 -12.691 4.408 1.00 82.75 218 GLY A N 1
ATOM 1669 C CA . GLY A 1 218 ? -3.606 -12.307 4.011 1.00 82.75 218 GLY A CA 1
ATOM 1670 C C . GLY A 1 218 ? -3.512 -10.857 3.535 1.00 82.75 218 GLY A C 1
ATOM 1671 O O . GLY A 1 218 ? -2.670 -10.545 2.701 1.00 82.75 218 GLY A O 1
ATOM 1672 N N . GLY A 1 219 ? -4.416 -9.991 4.009 1.00 85.75 219 GLY A N 1
ATOM 1673 C CA . GLY A 1 219 ? -4.664 -8.643 3.481 1.00 85.75 219 GLY A CA 1
ATOM 1674 C C . GLY A 1 219 ? -6.033 -8.493 2.799 1.00 85.75 219 GLY A C 1
ATOM 1675 O O . GLY A 1 219 ? -6.709 -9.473 2.493 1.00 85.75 219 GLY A O 1
ATOM 1676 N N . TYR A 1 220 ? -6.485 -7.247 2.614 1.00 85.38 220 TYR A N 1
ATOM 1677 C CA . TYR A 1 220 ? -7.808 -6.950 2.033 1.00 85.38 220 TYR A CA 1
ATOM 1678 C C . TYR A 1 220 ? -7.808 -6.898 0.495 1.00 85.38 220 TYR A C 1
ATOM 1680 O O . TYR A 1 220 ? -8.840 -7.141 -0.118 1.00 85.38 220 TYR A O 1
ATOM 1688 N N . VAL A 1 221 ? -6.665 -6.618 -0.135 1.00 85.06 221 VAL A N 1
ATOM 1689 C CA . VAL A 1 221 ? -6.531 -6.497 -1.606 1.00 85.06 221 VAL A CA 1
ATOM 1690 C C . VAL A 1 221 ? -5.858 -7.712 -2.250 1.00 85.06 221 VAL A C 1
ATOM 1692 O O . VAL A 1 221 ? -5.869 -7.881 -3.464 1.00 85.06 221 VAL A O 1
ATOM 1695 N N . THR A 1 222 ? -5.336 -8.617 -1.427 1.00 88.56 222 THR A N 1
ATOM 1696 C CA . THR A 1 222 ? -4.572 -9.790 -1.849 1.00 88.56 222 THR A CA 1
ATOM 1697 C C . THR A 1 222 ? -5.327 -10.696 -2.808 1.00 88.56 222 THR A C 1
ATOM 1699 O O . THR A 1 222 ? -4.754 -11.149 -3.792 1.00 88.56 222 THR A O 1
ATOM 1702 N N . ALA A 1 223 ? -6.614 -10.941 -2.553 1.00 88.38 223 ALA A N 1
ATOM 1703 C CA . ALA A 1 223 ? -7.410 -11.806 -3.412 1.00 88.38 223 ALA A CA 1
ATOM 1704 C C . ALA A 1 223 ? -7.580 -11.213 -4.815 1.00 88.38 223 ALA A C 1
ATOM 1706 O O . ALA A 1 223 ? -7.414 -11.929 -5.795 1.00 88.38 223 ALA A O 1
ATOM 1707 N N . GLY A 1 224 ? -7.837 -9.908 -4.902 1.00 84.62 224 GLY A N 1
ATOM 1708 C CA . GLY A 1 224 ? -7.975 -9.195 -6.169 1.00 84.62 224 GLY A CA 1
ATOM 1709 C C . GLY A 1 224 ? -6.701 -9.251 -6.985 1.00 84.62 224 GLY A C 1
ATOM 1710 O O . GLY A 1 224 ? -6.750 -9.611 -8.151 1.00 84.62 224 GLY A O 1
ATOM 1711 N N . LEU A 1 225 ? -5.546 -9.007 -6.365 1.00 84.50 225 LEU A N 1
ATOM 1712 C CA . LEU A 1 225 ? -4.285 -9.090 -7.098 1.00 84.50 225 LEU A CA 1
ATOM 1713 C C . LEU A 1 225 ? -3.942 -10.494 -7.582 1.00 84.50 225 LEU A C 1
ATOM 1715 O O . LEU A 1 225 ? -3.438 -10.646 -8.690 1.00 84.50 225 LEU A O 1
ATOM 1719 N N . ILE A 1 226 ? -4.246 -11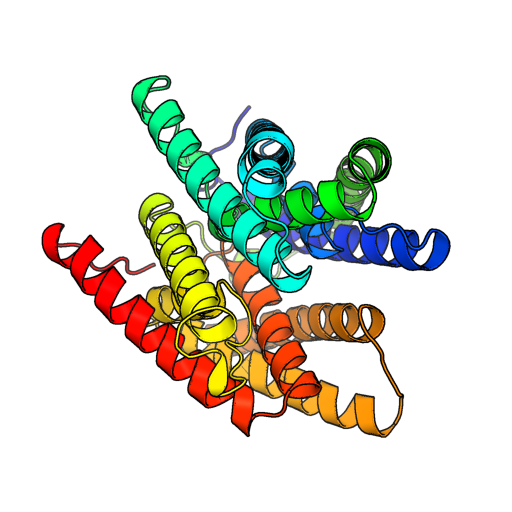.526 -6.801 1.00 87.88 226 ILE A N 1
ATOM 1720 C CA . ILE A 1 226 ? -4.029 -12.906 -7.251 1.00 87.88 226 ILE A CA 1
ATOM 1721 C C . ILE A 1 226 ? -4.924 -13.229 -8.446 1.00 87.88 226 ILE A C 1
ATOM 1723 O O . ILE A 1 226 ? -4.492 -13.915 -9.363 1.00 87.88 226 ILE A O 1
ATOM 1727 N N . VAL A 1 227 ? -6.152 -12.707 -8.464 1.00 86.88 227 VAL A N 1
ATOM 1728 C CA . VAL A 1 227 ? -7.051 -12.868 -9.610 1.00 86.88 227 VAL A CA 1
ATOM 1729 C C . VAL A 1 227 ? -6.564 -12.065 -10.823 1.00 86.88 227 VAL A C 1
ATOM 1731 O O . VAL A 1 227 ? -6.591 -12.608 -11.921 1.00 86.88 227 VAL A O 1
ATOM 1734 N N . ALA A 1 228 ? -6.060 -10.835 -10.649 1.00 81.44 228 ALA A N 1
ATOM 1735 C CA . ALA A 1 228 ? -5.502 -10.032 -11.751 1.00 81.44 228 ALA A CA 1
ATOM 1736 C C . ALA A 1 228 ? -4.286 -10.704 -12.395 1.00 81.44 228 ALA A C 1
ATOM 1738 O O . ALA A 1 228 ? -4.106 -10.674 -13.606 1.00 81.44 228 ALA A O 1
ATOM 1739 N N . THR A 1 229 ? -3.455 -11.328 -11.564 1.00 82.31 229 THR A N 1
ATOM 1740 C CA . THR A 1 229 ? -2.208 -11.980 -11.980 1.00 82.31 229 THR A CA 1
ATOM 1741 C C . THR A 1 229 ? -2.401 -13.438 -12.385 1.00 82.31 229 THR A C 1
ATOM 1743 O O . THR A 1 229 ? -1.444 -14.087 -12.789 1.00 82.31 229 THR A O 1
ATOM 1746 N N . ALA A 1 230 ? -3.626 -13.972 -12.333 1.00 80.06 230 ALA A N 1
ATOM 1747 C CA . ALA A 1 230 ? -3.899 -15.361 -12.700 1.00 80.06 230 ALA A CA 1
ATOM 1748 C C . ALA A 1 230 ? -3.560 -15.671 -14.171 1.00 80.06 230 ALA A C 1
ATOM 1750 O O . ALA A 1 230 ? -3.294 -16.825 -14.500 1.00 80.06 230 ALA A O 1
ATOM 1751 N N . GLY A 1 231 ? -3.563 -14.651 -15.039 1.00 74.56 231 GLY A N 1
ATOM 1752 C CA . GLY A 1 231 ? -3.170 -14.768 -16.446 1.00 74.56 231 GLY A CA 1
ATOM 1753 C C . GLY A 1 231 ? -1.657 -14.771 -16.690 1.00 74.56 231 GLY A C 1
ATOM 1754 O O . GLY A 1 231 ? -1.229 -15.220 -17.749 1.00 74.56 231 GLY A O 1
ATOM 1755 N N . ASP A 1 232 ? -0.848 -14.327 -15.723 1.00 82.88 232 ASP A N 1
ATOM 1756 C CA . ASP A 1 232 ? 0.606 -14.237 -15.861 1.00 82.88 232 ASP A CA 1
ATOM 1757 C C . ASP A 1 232 ? 1.319 -14.958 -14.707 1.00 82.88 232 ASP A C 1
ATOM 1759 O O . ASP A 1 232 ? 1.422 -14.483 -13.569 1.00 82.88 232 ASP A O 1
ATOM 1763 N N . LEU A 1 233 ? 1.864 -16.130 -15.040 1.00 85.56 233 LEU A N 1
ATOM 1764 C CA . LEU A 1 233 ? 2.595 -16.997 -14.117 1.00 85.56 233 LEU A CA 1
ATOM 1765 C C . LEU A 1 233 ? 3.787 -16.295 -13.453 1.00 85.56 233 LEU A C 1
ATOM 1767 O O . LEU A 1 233 ? 4.153 -16.682 -12.339 1.00 85.56 233 LEU A O 1
ATOM 1771 N N . ARG A 1 234 ? 4.374 -15.271 -14.088 1.00 88.44 234 ARG A N 1
ATOM 1772 C CA . ARG A 1 234 ? 5.523 -14.528 -13.550 1.00 88.44 234 ARG A CA 1
ATOM 1773 C C . ARG A 1 234 ? 5.136 -13.775 -12.283 1.00 88.44 234 ARG A C 1
ATOM 1775 O O . ARG A 1 234 ? 5.780 -13.941 -11.250 1.00 88.44 234 ARG A O 1
ATOM 1782 N N . TYR A 1 235 ? 4.046 -13.011 -12.333 1.00 87.00 235 TYR A N 1
ATOM 1783 C CA . TYR A 1 235 ? 3.560 -12.240 -11.187 1.00 87.00 235 TYR A CA 1
ATOM 1784 C C . TYR A 1 235 ? 3.013 -13.131 -10.077 1.00 87.00 235 TYR A C 1
ATOM 1786 O O . TYR A 1 235 ? 3.296 -12.900 -8.898 1.00 87.00 235 TYR A O 1
ATOM 1794 N N . PHE A 1 236 ? 2.271 -14.181 -10.436 1.00 88.31 236 PHE A N 1
ATOM 1795 C CA . PHE A 1 236 ? 1.800 -15.152 -9.452 1.00 88.31 236 PHE A CA 1
ATOM 1796 C C . PHE A 1 236 ? 2.977 -15.844 -8.744 1.00 88.31 236 PHE A C 1
ATOM 1798 O O . PHE A 1 236 ? 3.000 -15.939 -7.511 1.00 88.31 236 PHE A O 1
ATOM 1805 N N . GLY A 1 237 ? 3.979 -16.275 -9.517 1.00 89.62 237 GLY A N 1
ATOM 1806 C CA . GLY A 1 237 ? 5.215 -16.865 -9.011 1.00 89.62 237 GLY A CA 1
ATOM 1807 C C . GLY A 1 237 ? 5.983 -15.906 -8.104 1.00 89.62 237 GLY A C 1
ATOM 1808 O O . GLY A 1 237 ? 6.379 -16.302 -7.008 1.00 89.62 237 GLY A O 1
ATOM 1809 N N . LEU A 1 238 ? 6.115 -14.637 -8.502 1.00 91.75 238 LEU A N 1
ATOM 1810 C CA . LEU A 1 238 ? 6.752 -13.590 -7.704 1.00 91.75 238 LEU A CA 1
ATOM 1811 C C . LEU A 1 238 ? 6.057 -13.421 -6.346 1.00 91.75 238 LEU A C 1
ATOM 1813 O O . LEU A 1 238 ? 6.704 -13.542 -5.305 1.00 91.75 238 LEU A O 1
ATOM 1817 N N . ILE A 1 239 ? 4.733 -13.220 -6.330 1.00 92.25 239 ILE A N 1
ATOM 1818 C CA . ILE A 1 239 ? 3.966 -13.053 -5.084 1.00 92.25 239 ILE A CA 1
ATOM 1819 C C . ILE A 1 239 ? 4.146 -14.272 -4.174 1.00 92.25 239 ILE A C 1
ATOM 1821 O O . ILE A 1 239 ? 4.377 -14.110 -2.973 1.00 92.25 239 ILE A O 1
ATOM 1825 N N . LEU A 1 240 ? 4.047 -15.487 -4.722 1.00 92.94 240 LEU A N 1
ATOM 1826 C CA . LEU A 1 240 ? 4.168 -16.726 -3.957 1.00 92.94 240 LEU A CA 1
ATOM 1827 C C . LEU A 1 240 ? 5.574 -16.896 -3.365 1.00 92.94 240 LEU A C 1
ATOM 1829 O O . LEU A 1 240 ? 5.704 -17.100 -2.156 1.00 92.94 240 LEU A O 1
ATOM 1833 N N . LEU A 1 241 ? 6.616 -16.793 -4.194 1.00 94.56 241 LEU A N 1
ATOM 1834 C CA . LEU A 1 241 ? 8.008 -17.003 -3.786 1.00 94.56 241 LEU A CA 1
ATOM 1835 C C . LEU A 1 241 ? 8.451 -15.960 -2.760 1.00 94.56 241 LEU A C 1
ATOM 1837 O O . LEU A 1 241 ? 8.993 -16.323 -1.713 1.00 94.56 241 LEU A O 1
ATOM 1841 N N . VAL A 1 242 ? 8.144 -14.683 -3.003 1.00 96.62 242 VAL A N 1
ATOM 1842 C CA . VAL A 1 242 ? 8.474 -13.604 -2.066 1.00 96.62 242 VAL A CA 1
ATOM 1843 C C . VAL A 1 242 ? 7.688 -13.776 -0.763 1.00 96.62 242 VAL A C 1
ATOM 1845 O O . VAL A 1 242 ? 8.265 -13.631 0.312 1.00 96.62 242 VAL A O 1
ATOM 1848 N N . SER A 1 243 ? 6.408 -14.168 -0.807 1.00 95.69 243 SER A N 1
ATOM 1849 C CA . SER A 1 243 ? 5.613 -14.379 0.420 1.00 95.69 243 SER A CA 1
ATOM 1850 C C . SER A 1 243 ? 6.179 -15.504 1.279 1.00 95.69 243 SER A C 1
ATOM 1852 O O . SER A 1 243 ? 6.253 -15.363 2.501 1.00 95.69 243 SER A O 1
ATOM 1854 N N . LEU A 1 244 ? 6.601 -16.607 0.654 1.00 95.75 244 LEU A N 1
ATOM 1855 C CA . LEU A 1 244 ? 7.226 -17.735 1.345 1.00 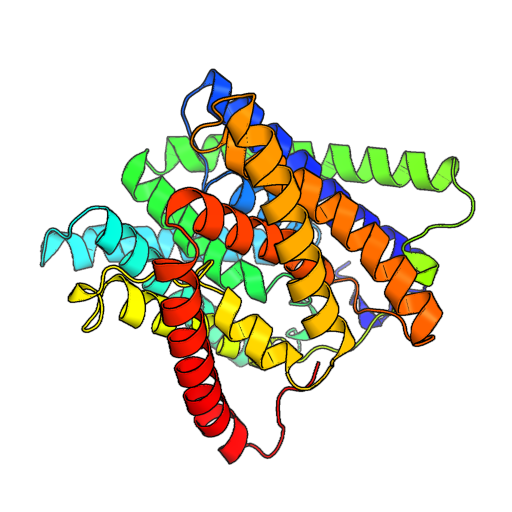95.75 244 LEU A CA 1
ATOM 1856 C C . LEU A 1 244 ? 8.599 -17.362 1.914 1.00 95.75 244 LEU A C 1
ATOM 1858 O O . LEU A 1 244 ? 8.880 -17.702 3.062 1.00 95.75 244 LEU A O 1
ATOM 1862 N N . ALA A 1 245 ? 9.422 -16.629 1.158 1.00 96.69 245 ALA A N 1
ATOM 1863 C CA . ALA A 1 245 ? 10.731 -16.165 1.617 1.00 96.69 245 ALA A CA 1
ATOM 1864 C C . ALA A 1 245 ? 10.606 -15.197 2.805 1.00 96.69 245 ALA A C 1
ATOM 1866 O O . ALA A 1 245 ? 11.234 -15.399 3.847 1.00 96.69 245 ALA A O 1
ATOM 1867 N N . VAL A 1 246 ? 9.739 -14.185 2.690 1.00 97.06 246 VAL A N 1
ATOM 1868 C CA . VAL A 1 246 ? 9.488 -13.196 3.749 1.00 97.06 246 VAL A CA 1
ATOM 1869 C C . VAL A 1 246 ? 8.884 -13.861 4.985 1.00 97.06 246 VAL A C 1
ATOM 1871 O O . VAL A 1 246 ? 9.299 -13.549 6.102 1.00 97.06 246 VAL A O 1
ATOM 1874 N N . TRP A 1 247 ? 7.940 -14.794 4.818 1.00 96.00 247 TRP A N 1
ATOM 1875 C CA . TRP A 1 247 ? 7.384 -15.549 5.943 1.00 96.00 247 TRP A CA 1
ATOM 1876 C C . TRP A 1 247 ? 8.441 -16.430 6.615 1.00 96.00 247 TRP A C 1
ATOM 1878 O O . TRP A 1 247 ? 8.562 -16.375 7.835 1.00 96.00 247 TRP A O 1
ATOM 1888 N N . GLY A 1 248 ? 9.236 -17.184 5.851 1.00 94.81 248 GLY A N 1
ATOM 1889 C CA . GLY A 1 248 ? 10.262 -18.079 6.393 1.00 94.81 248 GLY A CA 1
ATOM 1890 C C . GLY A 1 248 ? 11.347 -17.337 7.176 1.00 94.81 248 GLY A C 1
ATOM 1891 O O . GLY A 1 248 ? 11.657 -17.708 8.310 1.00 94.81 248 GLY A O 1
ATOM 1892 N N . VAL A 1 249 ? 11.873 -16.242 6.617 1.00 95.00 249 VAL A N 1
ATOM 1893 C CA . VAL A 1 249 ? 12.835 -15.378 7.324 1.00 95.00 249 VAL A CA 1
ATOM 1894 C C . VAL A 1 249 ? 12.175 -14.696 8.521 1.00 95.00 249 VAL A C 1
ATOM 1896 O O . VAL A 1 249 ? 12.774 -14.621 9.593 1.00 95.00 249 VAL A O 1
ATOM 1899 N N . GLY A 1 250 ? 10.932 -14.234 8.367 1.00 92.88 250 GLY A N 1
ATOM 1900 C CA . GLY A 1 250 ? 10.161 -13.626 9.445 1.00 92.88 250 GLY A CA 1
ATOM 1901 C C . GLY A 1 250 ? 9.952 -14.570 10.630 1.00 92.88 250 GLY A C 1
ATOM 1902 O O . GLY A 1 250 ? 10.173 -14.161 11.767 1.00 92.88 250 GLY A O 1
ATOM 1903 N N . GLU A 1 251 ? 9.601 -15.833 10.380 1.00 92.25 251 GLU A N 1
ATOM 1904 C CA . GLU A 1 251 ? 9.399 -16.859 11.412 1.00 92.25 251 GLU A CA 1
ATOM 1905 C C . GLU A 1 251 ? 10.709 -17.109 12.173 1.00 92.25 251 GLU A C 1
ATOM 1907 O O . GLU A 1 251 ? 10.740 -17.022 13.405 1.00 92.25 251 GLU A O 1
ATOM 1912 N N . LEU A 1 252 ? 11.813 -17.303 11.440 1.00 91.56 252 LEU A N 1
ATOM 1913 C CA . LEU A 1 252 ? 13.147 -17.493 12.015 1.00 91.56 252 LEU A CA 1
ATOM 1914 C C . LEU A 1 252 ? 13.569 -16.297 12.882 1.00 91.56 252 LEU A C 1
ATOM 1916 O O . LEU A 1 252 ? 14.107 -16.471 13.976 1.00 91.56 252 LEU A O 1
ATOM 1920 N N . PHE A 1 253 ? 13.292 -15.076 12.426 1.00 89.69 253 PHE A N 1
ATOM 1921 C CA . PHE A 1 253 ? 13.634 -13.866 13.166 1.00 89.69 253 PHE A CA 1
ATOM 1922 C C . PHE A 1 253 ? 12.773 -13.694 14.425 1.00 89.69 253 PHE A C 1
ATOM 1924 O O . PHE A 1 253 ? 13.289 -13.310 15.480 1.00 89.69 253 PHE A O 1
ATOM 1931 N N . THR A 1 254 ? 11.479 -14.027 14.347 1.00 88.06 254 THR A N 1
ATOM 1932 C CA . THR A 1 254 ? 10.568 -13.959 15.501 1.00 88.06 254 THR A CA 1
ATOM 1933 C C . THR A 1 254 ? 10.870 -14.992 16.583 1.00 88.06 254 THR A C 1
ATOM 1935 O O . THR A 1 254 ? 10.535 -14.761 17.744 1.00 88.06 254 THR A O 1
ATOM 1938 N N . HIS A 1 255 ? 11.546 -16.090 16.235 1.00 86.56 255 HIS A N 1
ATOM 1939 C CA . HIS A 1 255 ? 12.054 -17.053 17.212 1.00 86.56 255 HIS A CA 1
ATOM 1940 C C . HIS A 1 255 ? 13.144 -16.457 18.113 1.00 86.56 255 HIS A C 1
ATOM 1942 O O . HIS A 1 255 ? 13.176 -16.752 19.306 1.00 86.56 255 HIS A O 1
ATOM 1948 N N . SER A 1 256 ? 14.013 -15.609 17.558 1.00 86.06 256 SER A N 1
ATOM 1949 C CA . SER A 1 256 ? 15.142 -15.010 18.285 1.00 86.06 256 SER A CA 1
ATOM 1950 C C . SER A 1 256 ? 14.808 -13.652 18.896 1.00 86.06 256 SER A C 1
ATOM 1952 O O . SER A 1 256 ? 15.399 -13.261 19.901 1.00 86.06 256 SER A O 1
ATOM 1954 N N . THR A 1 257 ? 13.873 -12.911 18.297 1.00 86.31 257 THR A N 1
ATOM 1955 C CA . THR A 1 257 ? 13.505 -11.567 18.748 1.00 86.31 257 THR A CA 1
ATOM 1956 C C . THR A 1 257 ? 11.988 -11.375 18.728 1.00 86.31 257 THR A C 1
ATOM 1958 O O . THR A 1 257 ? 11.352 -11.500 17.679 1.00 86.31 257 THR A O 1
ATOM 1961 N N . PRO A 1 258 ? 11.367 -11.041 19.869 1.00 81.38 258 PRO A N 1
ATOM 1962 C CA . PRO A 1 258 ? 9.934 -10.811 19.909 1.00 81.38 258 PRO A CA 1
ATOM 1963 C C . PRO A 1 258 ? 9.609 -9.457 19.258 1.00 81.38 258 PRO A C 1
ATOM 1965 O O . PRO A 1 258 ? 9.681 -8.404 19.889 1.00 81.38 258 PRO A O 1
ATOM 1968 N N . LEU A 1 259 ? 9.264 -9.484 17.969 1.00 81.81 259 LEU A N 1
ATOM 1969 C CA . LEU A 1 259 ? 8.789 -8.316 17.229 1.00 81.81 259 LEU A CA 1
ATOM 1970 C C . LEU A 1 259 ? 7.270 -8.188 17.343 1.00 81.81 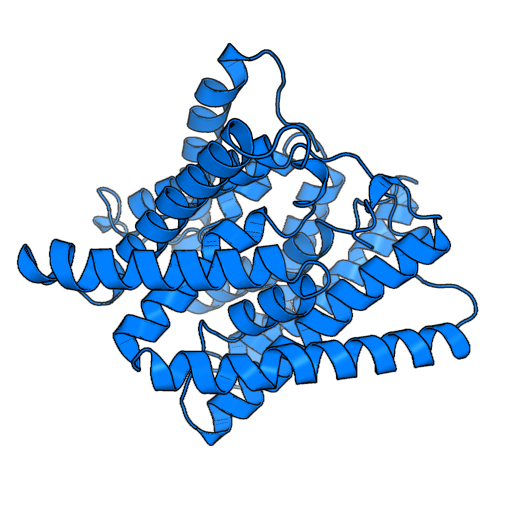259 LEU A C 1
ATOM 1972 O O . LEU A 1 259 ? 6.524 -9.095 16.963 1.00 81.81 259 LEU A O 1
ATOM 1976 N N . PHE A 1 260 ? 6.796 -7.024 17.788 1.00 81.94 260 PHE A N 1
ATOM 1977 C CA . PHE A 1 260 ? 5.369 -6.770 17.967 1.00 81.94 260 PHE A CA 1
ATOM 1978 C C . PHE A 1 260 ? 4.846 -5.680 17.037 1.00 81.94 260 PHE A C 1
ATOM 1980 O O . PHE A 1 260 ? 5.503 -4.678 16.759 1.00 81.94 260 PHE A O 1
ATOM 1987 N N . GLY A 1 261 ? 3.603 -5.863 16.589 1.00 84.69 261 GLY A N 1
ATOM 1988 C CA . GLY A 1 261 ? 2.833 -4.830 15.905 1.00 84.69 261 GLY A CA 1
ATOM 1989 C C . GLY A 1 261 ? 3.542 -4.253 14.679 1.00 84.69 261 GLY A C 1
ATOM 1990 O O . GLY A 1 261 ? 3.752 -4.951 13.688 1.00 84.69 261 GLY A O 1
ATOM 1991 N N . LYS A 1 262 ? 3.858 -2.955 14.733 1.00 86.12 262 LYS A N 1
ATOM 1992 C CA . LYS A 1 262 ? 4.418 -2.224 13.589 1.00 86.12 262 LYS A CA 1
ATOM 1993 C C . LYS A 1 262 ? 5.884 -2.531 13.338 1.00 86.12 262 LYS A C 1
ATOM 1995 O O . LYS A 1 262 ? 6.263 -2.574 12.176 1.00 86.12 262 LYS A O 1
ATOM 2000 N N . ASP A 1 263 ? 6.660 -2.800 14.382 1.00 89.12 263 ASP A N 1
ATOM 2001 C CA . ASP A 1 263 ? 8.086 -3.115 14.263 1.00 89.12 263 ASP A CA 1
ATOM 2002 C C . ASP A 1 263 ? 8.267 -4.354 13.379 1.00 89.12 263 ASP A C 1
ATOM 2004 O O . ASP A 1 263 ? 9.035 -4.342 12.418 1.00 89.12 263 ASP A O 1
ATOM 2008 N N . ARG A 1 264 ? 7.441 -5.382 13.631 1.00 91.56 264 ARG A N 1
ATOM 2009 C CA . ARG A 1 264 ? 7.346 -6.573 12.781 1.00 91.56 264 ARG A CA 1
ATOM 2010 C C . ARG A 1 264 ? 6.939 -6.211 11.359 1.00 91.56 264 ARG A C 1
ATOM 2012 O O . ARG A 1 264 ? 7.589 -6.628 10.411 1.00 91.56 264 ARG A O 1
ATOM 2019 N N . PHE A 1 265 ? 5.861 -5.445 11.210 1.00 91.00 265 PHE A N 1
ATOM 2020 C CA . PHE A 1 265 ? 5.311 -5.131 9.896 1.00 91.00 265 PHE A CA 1
ATOM 2021 C C . PHE A 1 265 ? 6.321 -4.413 8.987 1.00 91.00 265 PHE A C 1
ATOM 2023 O O . PHE A 1 265 ? 6.453 -4.766 7.822 1.00 91.00 265 PHE A O 1
ATOM 2030 N N . ILE A 1 266 ? 7.073 -3.448 9.514 1.00 91.75 266 ILE A N 1
ATOM 2031 C CA . ILE A 1 266 ? 8.062 -2.700 8.727 1.00 91.75 266 ILE A CA 1
ATOM 2032 C C . ILE A 1 266 ? 9.238 -3.573 8.326 1.00 91.75 266 ILE A C 1
ATOM 2034 O O . ILE A 1 266 ? 9.670 -3.492 7.181 1.00 91.75 266 ILE A O 1
ATOM 2038 N N . LEU A 1 267 ? 9.716 -4.434 9.225 1.00 93.06 267 LEU A N 1
ATOM 2039 C CA . LEU A 1 267 ? 10.761 -5.394 8.886 1.00 93.06 267 LEU A CA 1
ATOM 2040 C C . LEU A 1 267 ? 10.323 -6.303 7.730 1.00 93.06 267 LEU A C 1
ATOM 2042 O O . LEU A 1 267 ? 11.091 -6.506 6.796 1.00 93.06 267 LEU A O 1
ATOM 2046 N N . LEU A 1 268 ? 9.075 -6.780 7.746 1.00 95.00 268 LEU A N 1
ATOM 2047 C CA . LEU A 1 268 ? 8.534 -7.594 6.654 1.00 95.00 268 LEU A CA 1
ATOM 2048 C C . LEU A 1 268 ? 8.420 -6.805 5.348 1.00 95.00 268 LEU A C 1
ATOM 2050 O O . LEU A 1 268 ? 8.719 -7.360 4.299 1.00 95.00 268 LEU A O 1
ATOM 2054 N N . VAL A 1 269 ? 8.035 -5.524 5.391 1.00 94.44 269 VAL A N 1
ATOM 2055 C CA . VAL A 1 269 ? 8.020 -4.664 4.193 1.00 94.44 269 VAL A CA 1
ATOM 2056 C C . VAL A 1 269 ? 9.431 -4.495 3.630 1.00 94.44 269 VAL A C 1
ATOM 2058 O O . VAL A 1 269 ? 9.616 -4.680 2.433 1.00 94.44 269 VAL A O 1
ATOM 2061 N N . MET A 1 270 ? 10.434 -4.214 4.468 1.00 94.06 270 MET A N 1
ATOM 2062 C CA . MET A 1 270 ? 11.824 -4.086 4.008 1.00 94.06 270 MET A CA 1
ATOM 2063 C C . MET A 1 270 ? 12.341 -5.397 3.398 1.00 94.06 270 MET A C 1
ATOM 2065 O O . MET A 1 270 ? 12.913 -5.380 2.313 1.00 94.06 270 MET A O 1
ATOM 2069 N N . LEU A 1 271 ? 12.098 -6.539 4.055 1.00 95.38 271 LEU A N 1
ATOM 2070 C CA . LEU A 1 271 ? 12.461 -7.856 3.517 1.00 95.38 271 LEU A CA 1
ATOM 2071 C C . LEU A 1 271 ? 11.755 -8.144 2.192 1.00 95.38 271 LEU A C 1
ATOM 2073 O O . LEU A 1 271 ? 12.371 -8.678 1.277 1.00 95.38 271 LEU A O 1
ATOM 2077 N N . SER A 1 272 ? 10.476 -7.784 2.091 1.00 96.50 272 SER A N 1
ATOM 2078 C CA . SER A 1 272 ? 9.668 -8.004 0.895 1.00 96.50 272 SER A CA 1
ATOM 2079 C C . SER A 1 272 ? 10.205 -7.239 -0.306 1.00 96.50 272 SER A C 1
ATOM 2081 O O . SER A 1 272 ? 10.321 -7.832 -1.366 1.00 96.50 272 SER A O 1
ATOM 2083 N N . PHE A 1 273 ? 10.631 -5.983 -0.142 1.00 94.44 273 PHE A N 1
ATOM 2084 C CA . PHE A 1 273 ? 11.283 -5.233 -1.224 1.00 94.44 273 PHE A CA 1
ATOM 2085 C C . PHE A 1 273 ? 12.616 -5.857 -1.645 1.00 94.44 273 PHE A C 1
ATOM 2087 O O . PHE A 1 273 ? 12.862 -6.027 -2.836 1.00 94.44 273 PHE A O 1
ATOM 2094 N N . SER A 1 274 ? 13.461 -6.242 -0.683 1.00 93.38 274 SER A N 1
ATOM 2095 C CA . SER A 1 274 ? 14.749 -6.874 -0.992 1.00 93.38 274 SER A CA 1
ATOM 2096 C C . SER A 1 274 ? 14.577 -8.199 -1.738 1.00 93.38 274 SER A C 1
ATOM 2098 O O . SER A 1 274 ? 15.290 -8.463 -2.705 1.00 93.38 274 SER A O 1
ATOM 2100 N N . PHE A 1 275 ? 13.627 -9.034 -1.306 1.00 95.88 275 PHE A N 1
ATOM 2101 C CA . PHE A 1 275 ? 13.333 -10.294 -1.982 1.00 95.88 275 PHE A CA 1
ATOM 2102 C C . PHE A 1 275 ? 12.620 -10.086 -3.317 1.00 95.88 275 PHE A C 1
ATOM 2104 O O . PHE A 1 275 ? 12.943 -10.807 -4.252 1.00 95.88 275 PHE A O 1
ATOM 2111 N N . ALA A 1 276 ? 11.706 -9.120 -3.434 1.00 93.75 276 ALA A N 1
ATOM 2112 C CA . ALA A 1 276 ? 11.024 -8.820 -4.692 1.00 93.75 276 ALA A CA 1
ATOM 2113 C C . ALA A 1 276 ? 12.034 -8.494 -5.794 1.00 93.75 276 ALA A C 1
ATOM 2115 O O . ALA A 1 276 ? 12.066 -9.208 -6.787 1.00 93.75 276 ALA A O 1
ATOM 2116 N N . ILE A 1 277 ? 12.960 -7.560 -5.552 1.00 90.69 277 ILE A N 1
ATOM 2117 C CA . ILE A 1 277 ? 14.011 -7.209 -6.523 1.00 90.69 277 ILE A CA 1
ATOM 2118 C C . ILE A 1 277 ? 14.871 -8.432 -6.883 1.00 90.69 277 ILE A C 1
ATOM 2120 O O . ILE A 1 277 ? 15.174 -8.666 -8.051 1.00 90.69 277 ILE A O 1
ATOM 2124 N N . LEU A 1 278 ? 15.256 -9.244 -5.890 1.00 91.81 278 LEU A N 1
ATOM 2125 C CA . LEU A 1 278 ? 16.046 -10.455 -6.132 1.00 91.81 278 LEU A CA 1
ATOM 2126 C C . LEU A 1 278 ? 15.296 -11.460 -7.021 1.00 91.81 278 LEU A C 1
ATOM 2128 O O . LEU A 1 278 ? 15.877 -12.002 -7.958 1.00 91.81 278 LEU A O 1
ATOM 2132 N N . PHE A 1 279 ? 14.023 -11.727 -6.729 1.00 92.50 279 PHE A N 1
ATOM 2133 C CA . PHE A 1 279 ? 13.219 -12.677 -7.495 1.00 92.50 279 PHE A CA 1
ATOM 2134 C C . PHE A 1 279 ? 12.806 -12.126 -8.860 1.00 92.50 279 PHE A C 1
ATOM 2136 O O . PHE A 1 279 ? 12.757 -12.903 -9.807 1.00 92.50 279 PHE A O 1
ATOM 2143 N N . GLU A 1 280 ? 12.576 -10.822 -8.998 1.00 91.69 280 GLU A N 1
ATOM 2144 C CA . GLU A 1 280 ? 12.350 -10.163 -10.288 1.00 91.69 280 GLU A CA 1
ATOM 2145 C C . GLU A 1 280 ? 13.564 -10.344 -11.207 1.00 91.69 280 GLU A C 1
ATOM 2147 O O . GLU A 1 280 ? 13.398 -10.769 -12.346 1.00 91.69 280 GLU A O 1
ATOM 2152 N N . LEU A 1 281 ? 14.787 -10.144 -10.698 1.00 89.44 281 LEU A N 1
ATOM 2153 C CA . LEU A 1 281 ? 16.021 -10.405 -11.454 1.00 89.44 281 LEU A CA 1
ATOM 2154 C C . LEU A 1 281 ? 16.147 -11.873 -11.881 1.00 89.44 281 LEU A C 1
ATOM 2156 O O . LEU A 1 281 ? 16.550 -12.163 -13.006 1.00 89.44 281 LEU A O 1
ATOM 2160 N N . ILE A 1 282 ? 15.790 -12.806 -10.993 1.00 90.12 282 ILE A N 1
ATOM 2161 C CA . ILE A 1 282 ? 15.806 -14.240 -11.304 1.00 90.12 282 ILE A CA 1
ATOM 2162 C C . ILE A 1 282 ? 14.779 -14.557 -12.398 1.00 90.12 282 ILE A C 1
ATOM 2164 O O . ILE A 1 282 ? 15.124 -15.205 -13.381 1.00 90.12 282 ILE A O 1
ATOM 2168 N N . ILE A 1 283 ? 13.534 -14.099 -12.247 1.00 89.19 283 ILE A N 1
ATOM 2169 C CA . ILE A 1 283 ? 12.435 -14.351 -13.192 1.00 89.19 283 ILE A CA 1
ATOM 2170 C C . ILE A 1 283 ? 12.739 -13.729 -14.556 1.00 89.19 283 ILE A C 1
ATOM 2172 O O . ILE A 1 283 ? 12.530 -14.394 -15.569 1.00 89.19 283 ILE A O 1
ATOM 2176 N N . LEU A 1 284 ? 13.285 -12.509 -14.588 1.00 87.12 284 LEU A N 1
ATOM 2177 C CA . LEU A 1 284 ? 13.709 -11.851 -15.823 1.00 87.12 284 LEU A CA 1
ATOM 2178 C C . LEU A 1 284 ? 14.712 -12.723 -16.586 1.00 87.12 284 LEU A C 1
ATOM 2180 O O . LEU A 1 284 ? 14.533 -12.949 -17.773 1.00 87.12 284 LEU A O 1
ATOM 2184 N N . ASN A 1 285 ? 15.698 -13.296 -15.892 1.00 87.56 285 ASN A N 1
ATOM 2185 C CA . ASN A 1 285 ? 16.699 -14.175 -16.500 1.00 87.56 285 ASN A CA 1
ATOM 2186 C C . ASN A 1 285 ? 16.138 -15.534 -16.980 1.00 87.56 285 ASN A C 1
ATOM 2188 O O . ASN A 1 285 ? 16.812 -16.246 -17.718 1.00 87.56 285 ASN A O 1
ATOM 2192 N N . PHE A 1 286 ? 14.942 -15.936 -16.537 1.00 87.31 286 PHE A N 1
ATOM 2193 C CA . PHE A 1 286 ? 14.291 -17.175 -16.983 1.00 87.31 286 PHE A CA 1
ATOM 2194 C C . PHE A 1 286 ? 13.281 -16.963 -18.114 1.00 87.31 286 PHE A C 1
ATOM 2196 O O . PHE A 1 286 ? 13.103 -17.866 -18.930 1.00 87.31 286 PHE A O 1
ATOM 2203 N N . TRP A 1 287 ? 12.593 -15.819 -18.138 1.00 83.69 287 TRP A N 1
ATOM 2204 C CA . TRP A 1 287 ? 11.493 -15.548 -19.071 1.00 83.69 287 TRP A CA 1
ATOM 2205 C C . TRP A 1 287 ? 11.780 -14.435 -20.088 1.00 83.69 287 TRP A C 1
ATOM 2207 O O . TRP A 1 287 ? 10.929 -14.212 -20.945 1.00 83.69 287 TRP A O 1
ATOM 2217 N N . ASP A 1 288 ? 12.930 -13.752 -20.004 1.00 81.94 288 ASP A N 1
ATOM 2218 C CA . ASP A 1 288 ? 13.369 -12.662 -20.897 1.00 81.94 288 ASP A CA 1
ATOM 2219 C C . ASP A 1 288 ? 12.291 -11.592 -21.153 1.00 81.94 288 ASP A C 1
ATOM 2221 O O . ASP A 1 288 ? 12.204 -10.998 -22.226 1.00 81.94 288 ASP A O 1
ATOM 2225 N N . ALA A 1 289 ? 11.433 -11.357 -20.159 1.00 79.75 289 ALA A N 1
ATOM 2226 C CA . ALA A 1 289 ? 10.285 -10.477 -20.288 1.00 79.75 289 ALA A CA 1
ATOM 2227 C C . ALA A 1 289 ? 10.175 -9.563 -19.054 1.00 79.75 289 ALA A C 1
ATOM 2229 O O . ALA A 1 289 ? 10.039 -10.084 -17.937 1.00 79.75 289 ALA A O 1
ATOM 2230 N N . PRO A 1 290 ? 10.210 -8.229 -19.234 1.00 81.06 290 PRO A N 1
ATOM 2231 C CA . PRO A 1 290 ? 10.197 -7.265 -18.139 1.00 81.06 290 PRO A CA 1
ATOM 2232 C C . PRO A 1 290 ? 8.837 -7.197 -17.440 1.00 81.06 290 PRO A C 1
ATOM 2234 O O . PRO A 1 290 ? 7.821 -7.718 -17.921 1.00 81.06 290 PRO A O 1
ATOM 2237 N N . PHE A 1 291 ? 8.837 -6.561 -16.271 1.00 83.50 291 PHE A N 1
ATOM 2238 C CA . PHE A 1 291 ? 7.654 -6.321 -15.455 1.00 83.50 291 PHE A CA 1
ATOM 2239 C C . PHE A 1 291 ? 7.100 -4.904 -15.680 1.00 83.50 291 PHE A C 1
ATOM 2241 O O . PHE A 1 291 ? 7.803 -3.973 -16.053 1.00 83.50 291 PHE A O 1
ATOM 2248 N N . ASN A 1 292 ? 5.826 -4.690 -15.380 1.00 76.88 292 ASN A N 1
ATOM 2249 C CA . ASN A 1 292 ? 5.237 -3.359 -15.252 1.00 76.88 292 ASN A CA 1
ATOM 2250 C C . ASN A 1 292 ? 5.694 -2.671 -13.950 1.00 76.88 292 ASN A C 1
ATOM 2252 O O . ASN A 1 292 ? 5.368 -3.116 -12.846 1.00 76.88 292 ASN A O 1
ATOM 2256 N N . GLY A 1 293 ? 6.420 -1.560 -14.075 1.00 68.88 293 GLY A N 1
ATOM 2257 C CA . GLY A 1 293 ? 7.064 -0.874 -12.953 1.00 68.88 293 GLY A CA 1
ATOM 2258 C C . GLY A 1 293 ? 6.129 -0.072 -12.044 1.00 68.88 293 GLY A C 1
ATOM 2259 O O . GLY A 1 293 ? 6.376 0.015 -10.842 1.00 68.88 293 GLY A O 1
ATOM 2260 N N . ALA A 1 294 ? 5.032 0.489 -12.566 1.00 65.31 294 ALA A N 1
ATOM 2261 C CA . ALA A 1 294 ? 4.122 1.312 -11.754 1.00 65.31 294 ALA A CA 1
ATOM 2262 C C . ALA A 1 294 ? 3.281 0.461 -10.785 1.00 65.31 294 ALA A C 1
ATOM 2264 O O . ALA A 1 294 ? 2.959 0.888 -9.674 1.00 65.31 294 ALA A O 1
ATOM 2265 N N . GLU A 1 295 ? 2.942 -0.759 -11.198 1.00 74.06 295 GLU A N 1
ATOM 2266 C CA . GLU A 1 295 ? 2.226 -1.745 -10.381 1.00 74.06 295 GLU A CA 1
ATOM 2267 C C . GLU A 1 295 ? 3.166 -2.553 -9.488 1.00 74.06 295 GLU A C 1
ATOM 2269 O O . GLU A 1 295 ? 2.729 -3.091 -8.465 1.00 74.06 295 GLU A O 1
ATOM 2274 N N . ASN A 1 296 ? 4.463 -2.573 -9.816 1.00 83.69 296 ASN A N 1
ATOM 2275 C CA . ASN A 1 296 ? 5.464 -3.317 -9.062 1.00 83.69 296 ASN A CA 1
ATOM 2276 C C . ASN A 1 296 ? 5.526 -2.941 -7.586 1.00 83.69 296 ASN A C 1
ATOM 2278 O O . ASN A 1 296 ? 5.725 -3.797 -6.723 1.00 83.69 296 ASN A O 1
ATOM 2282 N N . LEU A 1 297 ? 5.238 -1.677 -7.273 1.00 85.62 297 LEU A N 1
ATOM 2283 C CA . LEU A 1 297 ? 5.153 -1.218 -5.895 1.00 85.62 297 LEU A CA 1
ATOM 2284 C C . LEU A 1 297 ? 4.171 -2.061 -5.066 1.00 85.62 297 LEU A C 1
ATOM 2286 O O . LEU A 1 297 ? 4.424 -2.350 -3.894 1.00 85.62 297 LEU A O 1
ATOM 2290 N N . VAL A 1 298 ? 3.053 -2.481 -5.662 1.00 85.00 298 VAL A N 1
ATOM 2291 C CA . VAL A 1 298 ? 2.054 -3.301 -4.972 1.00 85.00 298 VAL A CA 1
ATOM 2292 C C . VAL A 1 298 ? 2.556 -4.733 -4.796 1.00 85.00 298 VAL A C 1
ATOM 2294 O O . VAL A 1 298 ? 2.391 -5.298 -3.711 1.00 85.00 298 VAL A O 1
ATOM 2297 N N . TYR A 1 299 ? 3.236 -5.289 -5.803 1.00 87.06 299 TYR A N 1
ATOM 2298 C CA . TYR A 1 299 ? 3.870 -6.611 -5.728 1.00 87.06 299 TYR A CA 1
ATOM 2299 C C . TYR A 1 299 ? 5.016 -6.664 -4.712 1.00 87.06 299 TYR A C 1
ATOM 2301 O O . TYR A 1 299 ? 5.222 -7.700 -4.086 1.00 87.06 299 TYR A O 1
ATOM 2309 N N . CYS A 1 300 ? 5.666 -5.535 -4.432 1.00 90.44 300 CYS A N 1
ATOM 2310 C CA . CYS A 1 300 ? 6.648 -5.416 -3.356 1.00 90.44 300 CYS A CA 1
ATOM 2311 C C . CYS A 1 300 ? 6.011 -5.390 -1.955 1.00 90.44 300 CYS A C 1
ATOM 2313 O O . CYS A 1 300 ? 6.633 -5.821 -0.985 1.00 90.44 300 CYS A O 1
ATOM 2315 N N . VAL A 1 301 ? 4.781 -4.886 -1.803 1.00 91.31 301 VAL A N 1
ATOM 2316 C CA . VAL A 1 301 ? 4.122 -4.721 -0.489 1.00 91.31 301 VAL A CA 1
ATOM 2317 C C . VAL A 1 301 ? 3.227 -5.904 -0.125 1.00 91.31 301 VAL A C 1
ATOM 2319 O O . VAL A 1 301 ? 3.099 -6.249 1.055 1.00 91.31 301 VAL A O 1
ATOM 2322 N N . LEU A 1 302 ? 2.591 -6.531 -1.113 1.00 91.25 302 LEU A N 1
ATOM 2323 C CA . LEU A 1 302 ? 1.628 -7.605 -0.892 1.00 91.25 302 LEU A CA 1
ATOM 2324 C C . LEU A 1 302 ? 2.215 -8.817 -0.142 1.00 91.25 302 LEU A C 1
ATOM 2326 O O . LEU A 1 302 ? 1.577 -9.270 0.815 1.00 91.25 302 LEU A O 1
ATOM 2330 N N . PRO A 1 303 ? 3.427 -9.303 -0.466 1.00 94.94 303 PRO A N 1
ATOM 2331 C CA . PRO A 1 303 ? 4.026 -10.420 0.252 1.00 94.94 303 PRO A CA 1
ATOM 2332 C C . PRO A 1 303 ? 4.267 -10.118 1.732 1.00 94.94 303 PRO A C 1
ATOM 2334 O O . PRO A 1 303 ? 4.041 -10.979 2.581 1.00 94.94 303 PRO A O 1
ATOM 2337 N N . ALA A 1 304 ? 4.622 -8.875 2.077 1.00 94.38 304 ALA A N 1
ATOM 2338 C CA . ALA A 1 304 ? 4.738 -8.448 3.471 1.00 94.38 304 ALA A CA 1
ATOM 2339 C C . ALA A 1 304 ? 3.397 -8.503 4.221 1.00 94.38 304 ALA A C 1
ATOM 2341 O O . ALA A 1 304 ? 3.364 -8.868 5.399 1.00 94.38 304 ALA A O 1
ATOM 2342 N N . LEU A 1 305 ? 2.283 -8.160 3.561 1.00 92.50 305 LEU A N 1
ATOM 2343 C CA . LEU A 1 305 ? 0.938 -8.263 4.143 1.00 92.50 305 LEU A CA 1
ATOM 2344 C C . LEU A 1 305 ? 0.541 -9.724 4.383 1.00 92.50 305 LEU A C 1
ATOM 2346 O O . LEU A 1 305 ? 0.076 -10.052 5.480 1.00 92.50 305 LEU A O 1
ATOM 2350 N N . ILE A 1 306 ? 0.777 -10.593 3.396 1.00 94.44 306 ILE A N 1
ATOM 2351 C CA . ILE A 1 306 ? 0.521 -12.036 3.499 1.00 94.44 306 ILE A CA 1
ATOM 2352 C C . ILE A 1 306 ? 1.358 -12.630 4.637 1.00 94.44 306 ILE A C 1
ATOM 2354 O O . ILE A 1 306 ? 0.810 -13.258 5.547 1.00 94.44 306 ILE A O 1
ATOM 2358 N N . ALA A 1 307 ? 2.670 -12.383 4.630 1.00 95.19 307 ALA A N 1
ATOM 2359 C CA . ALA A 1 307 ? 3.593 -12.881 5.642 1.00 95.19 307 ALA A CA 1
ATOM 2360 C C . ALA A 1 307 ? 3.234 -12.376 7.048 1.00 95.19 307 ALA A C 1
ATOM 2362 O O . ALA A 1 307 ? 3.260 -13.147 8.007 1.00 95.19 307 ALA A O 1
ATOM 2363 N N . ASN A 1 308 ? 2.829 -11.110 7.189 1.00 93.69 308 ASN A N 1
ATOM 2364 C CA . ASN A 1 308 ? 2.414 -10.567 8.482 1.00 93.69 308 ASN A CA 1
ATOM 2365 C C . ASN A 1 308 ? 1.179 -11.288 9.049 1.00 93.69 308 ASN A C 1
ATOM 2367 O O . ASN A 1 308 ? 1.135 -11.575 10.249 1.00 93.69 308 ASN A O 1
ATOM 2371 N N . ASP A 1 309 ? 0.191 -11.594 8.205 1.00 92.38 309 ASP A N 1
ATOM 2372 C CA . ASP A 1 309 ? -0.993 -12.356 8.612 1.00 92.38 309 ASP A CA 1
ATOM 2373 C C . ASP A 1 309 ? -0.639 -13.814 8.950 1.00 92.38 309 ASP A C 1
ATOM 2375 O O . ASP A 1 309 ? -1.140 -14.341 9.951 1.00 92.38 309 ASP A O 1
ATOM 2379 N N . LEU A 1 310 ? 0.248 -14.451 8.172 1.00 93.75 310 LEU A N 1
ATOM 2380 C CA . LEU A 1 310 ? 0.738 -15.814 8.427 1.00 93.75 310 LEU A CA 1
ATOM 2381 C C . LEU A 1 310 ? 1.426 -15.923 9.792 1.00 93.75 310 LEU A C 1
ATOM 2383 O O . LEU A 1 310 ? 1.053 -16.792 10.586 1.00 93.75 310 LEU A O 1
ATOM 2387 N N . LEU A 1 311 ? 2.338 -14.996 10.099 1.00 92.88 311 LEU A N 1
ATOM 2388 C CA . LEU A 1 311 ? 3.046 -14.939 11.383 1.00 92.88 311 LEU A CA 1
ATOM 2389 C C . LEU A 1 311 ? 2.095 -14.681 12.557 1.00 92.88 311 LEU A C 1
ATOM 2391 O O . LEU A 1 311 ? 2.264 -15.224 13.646 1.00 92.88 311 LEU A O 1
ATOM 2395 N N . GLN A 1 312 ? 1.074 -13.842 12.365 1.00 90.88 312 GLN A N 1
ATOM 2396 C CA . GLN A 1 312 ? 0.171 -13.469 13.453 1.00 90.88 312 GLN A CA 1
ATOM 2397 C C . GLN A 1 312 ? -0.916 -14.509 13.744 1.00 90.88 312 GLN A C 1
ATOM 2399 O O . GLN A 1 312 ? -1.270 -14.715 14.907 1.00 90.88 312 GLN A O 1
ATOM 2404 N N . TYR A 1 313 ? -1.497 -15.117 12.708 1.00 89.62 313 TYR A N 1
ATOM 2405 C CA . TYR A 1 313 ? -2.716 -15.929 12.827 1.00 89.62 313 TYR A CA 1
ATOM 2406 C C . TYR A 1 313 ? -2.530 -17.404 12.465 1.00 89.62 313 TYR A C 1
ATOM 2408 O O . TYR A 1 313 ? -3.479 -18.181 12.614 1.00 89.62 313 TYR A O 1
ATOM 2416 N N . ARG A 1 314 ? -1.308 -17.797 12.087 1.00 89.88 314 ARG A N 1
ATOM 2417 C CA . ARG A 1 314 ? -0.903 -19.126 11.612 1.00 89.88 314 ARG A CA 1
ATOM 2418 C C . ARG A 1 314 ? -1.493 -19.500 10.241 1.00 89.88 314 ARG A C 1
ATOM 2420 O O . ARG A 1 314 ? -2.640 -19.154 9.937 1.00 89.88 314 ARG A O 1
ATOM 2427 N N . PRO A 1 315 ? -0.787 -20.329 9.447 1.00 92.44 315 PRO A N 1
ATOM 2428 C CA . PRO A 1 315 ? -1.238 -20.735 8.111 1.00 92.44 315 PRO A CA 1
ATOM 2429 C C . PRO A 1 315 ? -2.633 -21.372 8.081 1.00 92.44 315 PRO A C 1
ATOM 2431 O O . PRO A 1 315 ? -3.421 -21.101 7.180 1.00 92.44 315 PRO A O 1
ATOM 2434 N N . ARG A 1 316 ? -2.990 -22.145 9.119 1.00 92.31 316 ARG A N 1
ATOM 2435 C CA . ARG A 1 316 ? -4.292 -22.832 9.222 1.00 92.31 316 ARG A CA 1
ATOM 2436 C C . ARG A 1 316 ? -5.504 -21.891 9.194 1.00 92.31 316 ARG A C 1
ATOM 2438 O O . ARG A 1 316 ? -6.593 -22.350 8.875 1.00 92.31 316 ARG A O 1
ATOM 2445 N N . ARG A 1 317 ? -5.344 -20.608 9.545 1.00 91.12 317 ARG A N 1
ATOM 2446 C CA . ARG A 1 317 ? -6.435 -19.613 9.506 1.00 91.12 317 ARG A CA 1
ATOM 2447 C C . ARG A 1 317 ? -6.371 -18.701 8.285 1.00 91.12 317 ARG A C 1
ATOM 2449 O O . ARG A 1 317 ? -7.407 -18.195 7.863 1.00 91.12 317 ARG A O 1
ATOM 2456 N N . VAL A 1 318 ? -5.171 -18.476 7.754 1.00 92.50 318 VAL A N 1
ATOM 2457 C CA . VAL A 1 318 ? -4.928 -17.540 6.648 1.00 92.50 318 VAL A CA 1
ATOM 2458 C C . VAL A 1 318 ? -5.157 -18.213 5.301 1.00 92.50 318 VAL A C 1
ATOM 2460 O O . VAL A 1 318 ? -5.902 -17.688 4.485 1.00 92.50 318 VAL A O 1
ATOM 2463 N N . VAL A 1 319 ? -4.590 -19.403 5.078 1.00 93.44 319 VAL A N 1
ATOM 2464 C CA . VAL A 1 319 ? -4.673 -20.080 3.774 1.00 93.44 319 VAL A CA 1
ATOM 2465 C C . VAL A 1 319 ? -6.126 -20.367 3.370 1.00 93.44 319 VAL A C 1
ATOM 2467 O O . VAL A 1 319 ? -6.509 -19.958 2.276 1.00 93.44 319 VAL A O 1
ATOM 2470 N N . PRO A 1 320 ? -6.995 -20.954 4.223 1.00 93.56 320 PRO A N 1
ATOM 2471 C CA . PRO A 1 320 ? -8.382 -21.201 3.825 1.00 93.56 320 PRO A CA 1
ATOM 2472 C C . PRO A 1 320 ? -9.171 -19.909 3.577 1.00 93.56 320 PRO A C 1
ATOM 2474 O O . PRO A 1 320 ? -9.966 -19.845 2.644 1.00 93.56 320 PRO A O 1
ATOM 2477 N N . GLY A 1 321 ? -8.950 -18.864 4.383 1.00 91.81 321 GLY A N 1
ATOM 2478 C CA . GLY A 1 321 ? -9.634 -17.582 4.198 1.00 91.81 321 GLY A CA 1
ATOM 2479 C C . GLY A 1 321 ? -9.198 -16.867 2.921 1.00 91.81 321 GLY A C 1
ATOM 2480 O O . GLY A 1 321 ? -10.035 -16.312 2.212 1.00 91.81 321 GLY A O 1
ATOM 2481 N N . MET A 1 322 ? -7.909 -16.934 2.595 1.00 92.69 322 MET A N 1
ATOM 2482 C CA . MET A 1 322 ? -7.346 -16.423 1.351 1.00 92.69 322 MET A CA 1
ATOM 2483 C C . MET A 1 322 ? -7.901 -17.173 0.136 1.00 92.69 322 MET A C 1
ATOM 2485 O O . MET A 1 322 ? -8.388 -16.523 -0.782 1.00 92.69 322 MET A O 1
ATOM 2489 N N . VAL A 1 323 ? -7.942 -18.511 0.164 1.00 93.12 323 VAL A N 1
ATOM 2490 C CA . VAL A 1 323 ? -8.531 -19.332 -0.914 1.00 93.12 323 VAL A CA 1
ATOM 2491 C C . VAL A 1 323 ? -10.003 -18.988 -1.139 1.00 93.12 323 VAL A C 1
ATOM 2493 O O . VAL A 1 323 ? -10.408 -18.753 -2.274 1.00 93.12 323 VAL A O 1
ATOM 2496 N N . ILE A 1 324 ? -10.805 -18.894 -0.072 1.00 92.81 324 ILE A N 1
ATOM 2497 C CA . ILE A 1 324 ? -12.218 -18.501 -0.187 1.00 92.81 324 ILE A CA 1
ATOM 2498 C C . ILE A 1 324 ? -12.336 -17.097 -0.789 1.00 92.81 324 ILE A C 1
ATOM 2500 O O . ILE A 1 324 ? -13.146 -16.885 -1.687 1.00 92.81 324 ILE A O 1
ATOM 2504 N N . SER A 1 325 ? -11.524 -16.144 -0.324 1.00 91.62 325 SER A N 1
ATOM 2505 C CA . SER A 1 325 ? -11.553 -14.775 -0.842 1.00 91.62 325 SER A CA 1
ATOM 2506 C C . SER A 1 325 ? -11.151 -14.709 -2.317 1.00 91.62 325 SER A C 1
ATOM 2508 O O . SER A 1 325 ? -11.784 -13.973 -3.068 1.00 91.62 325 SER A O 1
ATOM 2510 N N . VAL A 1 326 ? -10.146 -15.481 -2.744 1.00 91.62 326 VAL A N 1
ATOM 2511 C CA . VAL A 1 326 ? -9.726 -15.588 -4.152 1.00 91.62 326 VAL A CA 1
ATOM 2512 C C . VAL A 1 326 ? -10.839 -16.199 -4.996 1.00 91.62 326 VAL A C 1
ATOM 2514 O O . VAL A 1 326 ? -11.175 -15.629 -6.025 1.00 91.62 326 VAL A O 1
ATOM 2517 N N . MET A 1 327 ? -11.477 -17.288 -4.551 1.00 90.81 327 MET A N 1
ATOM 2518 C CA . MET A 1 327 ? -12.589 -17.899 -5.294 1.00 90.81 327 MET A CA 1
ATOM 2519 C C . MET A 1 327 ? -13.779 -16.947 -5.445 1.00 90.81 327 MET A C 1
ATOM 2521 O O . MET A 1 327 ? -14.314 -16.803 -6.540 1.00 90.81 327 MET A O 1
ATOM 2525 N N . VAL A 1 328 ? -14.180 -16.262 -4.369 1.00 89.81 328 VAL A N 1
ATOM 2526 C CA . VAL A 1 328 ? -15.266 -15.270 -4.428 1.00 89.81 328 VAL A CA 1
ATOM 2527 C C . VAL A 1 328 ? -14.896 -14.122 -5.365 1.00 89.81 328 VAL A C 1
ATOM 2529 O O . VAL A 1 328 ? -15.717 -13.717 -6.184 1.00 89.81 328 VAL A O 1
ATOM 2532 N N . CYS A 1 329 ? -13.663 -13.622 -5.278 1.00 87.88 329 CYS A N 1
ATOM 2533 C CA . CYS A 1 329 ? -13.188 -12.549 -6.142 1.00 87.88 329 CYS A CA 1
ATOM 2534 C C . CYS A 1 329 ? -13.129 -12.985 -7.613 1.00 87.88 329 CYS A C 1
ATOM 2536 O O . CYS A 1 329 ? -13.581 -12.232 -8.467 1.00 87.88 329 CYS A O 1
ATOM 2538 N N . ALA A 1 330 ? -12.680 -14.208 -7.907 1.00 87.25 330 ALA A N 1
ATOM 2539 C CA . ALA A 1 330 ? -12.645 -14.769 -9.255 1.00 87.25 330 ALA A CA 1
ATOM 2540 C C . ALA A 1 330 ? -14.050 -14.938 -9.851 1.00 87.25 330 ALA A C 1
ATOM 2542 O O . ALA A 1 330 ? -14.271 -14.562 -10.997 1.00 87.25 330 ALA A O 1
ATOM 2543 N N . ILE A 1 331 ? -15.017 -15.437 -9.071 1.00 87.19 331 ILE A N 1
ATOM 2544 C CA . ILE A 1 331 ? -16.413 -15.583 -9.519 1.00 87.19 331 ILE A CA 1
ATOM 2545 C C . ILE A 1 331 ? -17.031 -14.211 -9.805 1.00 87.19 331 ILE A C 1
ATOM 2547 O O . ILE A 1 331 ? -17.618 -14.008 -10.864 1.00 87.19 331 ILE A O 1
ATOM 2551 N N . LEU A 1 332 ? -16.887 -13.256 -8.882 1.00 85.06 332 LEU A N 1
ATOM 2552 C CA . LEU A 1 332 ? -17.435 -11.908 -9.053 1.00 85.06 332 LEU A CA 1
ATOM 2553 C C . LEU A 1 332 ? -16.757 -11.157 -10.202 1.00 85.06 332 LEU A C 1
ATOM 2555 O O . LEU A 1 332 ? -17.439 -10.470 -10.953 1.00 85.06 332 LEU A O 1
ATOM 2559 N N . SER A 1 333 ? -15.444 -11.327 -10.364 1.00 77.81 333 SER A N 1
ATOM 2560 C CA . SER A 1 333 ? -14.677 -10.810 -11.499 1.00 77.81 333 SER A CA 1
ATOM 2561 C C . SER A 1 333 ? -15.171 -11.408 -12.817 1.00 77.81 333 SER A C 1
ATOM 2563 O O . SER A 1 333 ? -15.481 -10.671 -13.745 1.00 77.81 333 SER A O 1
ATOM 2565 N N . GLY A 1 334 ? -15.356 -12.729 -12.882 1.00 77.75 334 GLY A N 1
ATOM 2566 C CA . GLY A 1 334 ? -15.903 -13.405 -14.059 1.00 77.75 334 GLY A CA 1
ATOM 2567 C C . GLY A 1 334 ? -17.315 -12.940 -14.417 1.00 77.75 334 GLY A C 1
ATOM 2568 O O . GLY A 1 334 ? -17.642 -12.857 -15.593 1.00 77.75 334 GLY A O 1
ATOM 2569 N N . ILE A 1 335 ? -18.139 -12.569 -13.434 1.00 77.81 335 ILE A N 1
ATOM 2570 C CA . ILE A 1 335 ? -19.442 -11.940 -13.689 1.00 77.81 335 ILE A CA 1
ATOM 2571 C C . ILE A 1 335 ? -19.255 -10.505 -14.195 1.00 77.81 335 ILE A C 1
ATOM 2573 O O . ILE A 1 335 ? -19.855 -10.137 -15.193 1.00 77.81 335 ILE A O 1
ATOM 2577 N N . LEU A 1 336 ? -18.421 -9.695 -13.541 1.00 71.25 336 LEU A N 1
ATOM 2578 C CA . LEU A 1 336 ? -18.210 -8.287 -13.901 1.00 71.25 336 LEU A CA 1
ATOM 2579 C C . LEU A 1 336 ? -17.604 -8.110 -15.299 1.00 71.25 336 LEU A C 1
ATOM 2581 O O . LEU A 1 336 ? -18.062 -7.252 -16.046 1.00 71.25 336 LEU A O 1
ATOM 2585 N N . PHE A 1 337 ? -16.614 -8.930 -15.652 1.00 68.56 337 PHE A N 1
ATOM 2586 C CA . PHE A 1 337 ? -15.854 -8.814 -16.899 1.00 68.56 337 PHE A CA 1
ATOM 2587 C C . PHE A 1 337 ? -16.267 -9.835 -17.971 1.00 68.56 337 PHE A C 1
ATOM 2589 O O . PHE A 1 337 ? -16.040 -9.624 -19.160 1.00 68.56 337 PHE A O 1
ATOM 2596 N N . GLY A 1 338 ? -16.943 -10.926 -17.595 1.00 54.12 338 GLY A N 1
ATOM 2597 C CA . GLY A 1 338 ? -17.496 -11.895 -18.550 1.00 54.12 338 GLY A CA 1
ATOM 2598 C C . GLY A 1 338 ? -18.653 -11.342 -19.387 1.00 54.12 338 GLY A C 1
ATOM 2599 O O . GLY A 1 338 ? -18.909 -11.856 -20.471 1.00 54.12 338 GLY A O 1
ATOM 2600 N N . PHE A 1 339 ? -19.309 -10.263 -18.942 1.00 42.06 339 PHE A N 1
ATOM 2601 C CA . PHE A 1 339 ? -20.256 -9.505 -19.771 1.00 42.06 339 PHE A CA 1
ATOM 2602 C C . PHE A 1 339 ? -19.571 -8.527 -20.746 1.00 42.06 339 PHE A C 1
ATOM 2604 O O . PHE A 1 339 ? -20.226 -8.070 -21.679 1.00 42.06 339 PHE A O 1
ATOM 2611 N N . THR A 1 340 ? -18.277 -8.221 -20.573 1.00 43.47 340 THR A N 1
ATOM 2612 C CA . THR A 1 340 ? -17.538 -7.229 -21.381 1.00 43.47 340 THR A CA 1
ATOM 2613 C C . THR A 1 340 ? -16.499 -7.834 -22.332 1.00 43.47 340 THR A C 1
ATOM 2615 O O . THR A 1 340 ? -15.867 -7.092 -23.071 1.00 43.47 340 THR A O 1
ATOM 2618 N N . GLY A 1 341 ? -16.324 -9.161 -22.366 1.00 35.78 341 GLY A N 1
ATOM 2619 C CA . GLY A 1 341 ? -15.483 -9.860 -23.356 1.00 35.78 341 GLY A CA 1
ATOM 2620 C C . GLY A 1 341 ? -13.963 -9.744 -23.160 1.00 35.78 341 GLY A C 1
ATOM 2621 O O . GLY A 1 341 ? -13.223 -10.505 -23.775 1.00 35.78 341 GLY A O 1
ATOM 2622 N N . GLU A 1 342 ? -13.491 -8.872 -22.272 1.00 43.56 342 GLU A N 1
ATOM 2623 C CA . GLU A 1 342 ? -12.080 -8.743 -21.903 1.00 43.56 342 GLU A CA 1
ATOM 2624 C C . GLU A 1 342 ? -11.863 -9.295 -20.491 1.00 43.56 342 GLU A C 1
ATOM 2626 O O . GLU A 1 342 ? -12.248 -8.681 -19.494 1.00 43.56 342 GLU A O 1
ATOM 2631 N N . LEU A 1 343 ? -11.233 -10.469 -20.384 1.00 42.78 343 LEU A N 1
ATOM 2632 C CA . LEU A 1 343 ? -10.549 -10.829 -19.144 1.00 42.78 343 LEU A CA 1
ATOM 2633 C C . LEU A 1 343 ? -9.489 -9.752 -18.912 1.00 42.78 343 LEU A C 1
ATOM 2635 O O . LEU A 1 343 ? -8.664 -9.520 -19.788 1.00 42.78 343 LEU A O 1
ATOM 2639 N N . VAL A 1 344 ? -9.539 -9.090 -17.754 1.00 48.19 344 VAL A N 1
ATOM 2640 C CA . VAL A 1 344 ? -8.522 -8.127 -17.311 1.00 48.19 344 VAL A CA 1
ATOM 2641 C C . VAL A 1 344 ? -7.212 -8.891 -17.108 1.00 48.19 344 VAL A C 1
ATOM 2643 O O . VAL A 1 344 ? -6.892 -9.314 -16.000 1.00 48.19 344 VAL A O 1
ATOM 2646 N N . SER A 1 345 ? -6.500 -9.150 -18.200 1.00 40.56 345 SER A N 1
ATOM 2647 C CA . SER A 1 345 ? -5.094 -9.519 -18.195 1.00 40.56 345 SER A CA 1
ATOM 2648 C C . SER A 1 345 ? -4.291 -8.228 -18.135 1.00 40.56 345 SER A C 1
ATOM 2650 O O . SER A 1 345 ? -4.559 -7.302 -18.903 1.00 40.56 345 SER A O 1
ATOM 2652 N N . ILE A 1 346 ? -3.364 -8.173 -17.182 1.00 43.31 346 ILE A N 1
ATOM 2653 C CA . ILE A 1 346 ? -2.331 -7.136 -17.104 1.00 43.31 346 ILE A CA 1
ATOM 2654 C C . ILE A 1 346 ? -1.441 -7.216 -18.341 1.00 43.31 346 ILE A C 1
ATOM 2656 O O . ILE A 1 346 ? -1.147 -8.362 -18.758 1.00 43.31 346 ILE A O 1
#

Radius of gyration: 19.19 Å; chains: 1; bounding box: 54×42×43 Å

Sequence (346 aa):
MIVNPAELSPSQYGFFVEYLHTAFLLAVLIGYLYFRRTHVSPGGSLAVGYLSAGLFFPLNVLATIGIALISFVVIHFVVLKIWLPRPRRIFAIGLFTGVFMGFLWLVVVDGLVENTFEIVTGLALVGVIVPGMLCNSFNKQGVLKTLVPLAWMIPLATGGALLITWIISQVVRTSAAENLFEPTKSNTVGLFALSAVSVISAILVQEGPLARFNLRTGGYVTAGLIVATAGDLRYFGLILLVSLAVWGVGELFTHSTPLFGKDRFILLVMLSFSFAILFELIILNFWDAPFNGAENLVYCVLPALIANDLLQYRPRRVVPGMVISVMVCAILSGILFGFTGELVSI

pLDDT: mean 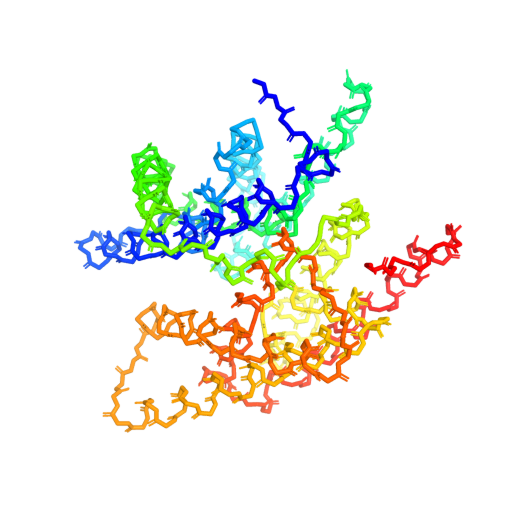83.7, std 12.98, range [35.78, 97.06]

Organism: NCBI:txid2080740

InterPro domains:
  IPR008338 Capsule biosynthesis protein CapC [PF14102] (26-147)
  IPR008338 Capsule biosynthesis protein CapC [PF14102] (211-317)